Protein AF-I6ND48-F1 (afdb_monomer)

Mean predicted aligned error: 18.95 Å

Organism: Eremothecium cymbalariae (strain CBS 270.75 / DBVPG 7215 / KCTC 17166 / NRRL Y-17582) (NCBI:txid931890)

Secondary structure (DSSP, 8-state):
-------------PPPHHHHHTT-HHHHHHTT-HHHHHHHHHHHHHSHHHHHHHHHHHHHHHHHIIIIIS-TTS-HHHHHHHHHHHHHHHHHHHHHIIIIIIIIIHHHHHHHHHTTT---HHHHHHHHHHHHHHHHHHIIIIIITTTT-S-TTSHHHHHHHHHGGGTT----------------------------------TTSTT-HHHHHHHHHHHHHHHHHIIIIIHHHHHHHHHHHHHHHHHHIIIIIHHHHHHHHHHHHHHHHHIIIIIHHHHHHHHHHHHHHHHHHHHHSS-HHHHHHHHHHHHHHHHHHHHHHHHHHHTS---HHHHHHHHHHHHHHHHHHHHHHHT-

Foldseek 3Di:
DDDDDDDDDPPPPDPDVVVVLVLFLQSVLVVVCPVVVVVVVVVCVVVVVVVVVVVVVVVVVVVCCVVAQVDPPHDPVVVVVVVVVVVVVNVVRVVCSCLPVVVNVVVVVVVCVVVVNDDDPVVVVSVVVSVVVVVVVCCCVPPCVVVVVDDPPPVPPVVVVSCVVPPPDDDDDDDDDDDDDDDPDDPPPPPPPPPPPPVPPDPPPPPDVVVVVVVVVVVVVVVCCCVVPVVVVVVVVCVVVVVVVVCCCVVPVVVVVVVVVVVVVVVVVCCVVPVVVVVVVVVVVLVVQLVVLCVVDPDNVVSVVVSVVVVVVVVVVVVVVVVVVPVPDDDPVVVVVVVVVVVVVVVVVVVVVVVD

pLDDT: mean 75.85, std 18.98, range [30.47, 97.0]

Structure (mmCIF, N/CA/C/O backbone):
data_AF-I6ND48-F1
#
_entry.id   AF-I6ND48-F1
#
loop_
_atom_site.group_PDB
_atom_site.id
_atom_site.type_symbol
_atom_site.label_atom_id
_atom_site.label_alt_id
_atom_site.label_comp_id
_atom_site.label_asym_id
_atom_site.label_entity_id
_atom_site.label_seq_id
_atom_site.pdbx_PDB_ins_code
_atom_site.Cartn_x
_atom_site.Cartn_y
_atom_site.Cartn_z
_atom_site.occupancy
_atom_site.B_iso_or_equiv
_atom_site.auth_seq_id
_atom_site.auth_comp_id
_atom_site.auth_asym_id
_atom_site.auth_atom_id
_atom_site.pdbx_PDB_model_num
ATOM 1 N N . MET A 1 1 ? -75.261 6.174 11.931 1.00 40.22 1 MET A N 1
ATOM 2 C CA . MET A 1 1 ? -74.096 5.278 11.746 1.00 40.22 1 MET A CA 1
ATOM 3 C C . MET A 1 1 ? -72.930 6.147 11.311 1.00 40.22 1 MET A C 1
ATOM 5 O O . MET A 1 1 ? -73.045 6.811 10.294 1.00 40.22 1 MET A O 1
ATOM 9 N N . ASN A 1 2 ? -71.898 6.266 12.148 1.00 41.91 2 ASN A N 1
ATOM 10 C CA . ASN A 1 2 ? -70.856 7.291 12.040 1.00 41.91 2 ASN A CA 1
ATOM 11 C C . ASN A 1 2 ? -69.502 6.589 11.842 1.00 41.91 2 ASN A C 1
ATOM 13 O O . ASN A 1 2 ? -68.939 6.062 12.800 1.00 41.91 2 ASN A O 1
ATOM 17 N N . HIS A 1 3 ? -69.005 6.527 10.604 1.00 49.91 3 HIS A N 1
ATOM 18 C CA . HIS A 1 3 ? -67.681 5.979 10.305 1.00 49.91 3 HIS A CA 1
ATOM 19 C C . HIS A 1 3 ? -66.634 7.090 10.423 1.00 49.91 3 HIS A C 1
ATOM 21 O O . HIS A 1 3 ? -66.508 7.946 9.550 1.00 49.91 3 HIS A O 1
ATOM 27 N N . LYS A 1 4 ? -65.872 7.077 11.523 1.00 55.78 4 LYS A N 1
ATOM 28 C CA . LYS A 1 4 ? -64.643 7.867 11.656 1.00 55.78 4 LYS A CA 1
ATOM 29 C C . LYS A 1 4 ? -63.575 7.259 10.745 1.00 55.78 4 LYS A C 1
ATOM 31 O O . LYS A 1 4 ? -63.077 6.172 11.025 1.00 55.78 4 LYS A O 1
ATOM 36 N N . GLY A 1 5 ? -63.237 7.956 9.664 1.00 55.50 5 GLY A N 1
ATOM 37 C CA . GLY A 1 5 ? -62.108 7.611 8.803 1.00 55.50 5 GLY A CA 1
ATOM 38 C C . GLY A 1 5 ? -60.783 7.857 9.523 1.00 55.50 5 GLY A C 1
ATOM 39 O O . GLY A 1 5 ? -60.475 8.990 9.886 1.00 55.50 5 GLY A O 1
ATOM 40 N N . GLN A 1 6 ? -60.005 6.797 9.741 1.00 53.66 6 GLN A N 1
ATOM 41 C CA . GLN A 1 6 ? -58.607 6.903 10.150 1.00 53.66 6 GLN A CA 1
ATOM 42 C C . GLN A 1 6 ? -57.755 7.243 8.926 1.00 53.66 6 GLN A C 1
ATOM 44 O O . GLN A 1 6 ? -57.623 6.448 7.999 1.00 53.66 6 GLN A O 1
ATOM 49 N N . THR A 1 7 ? -57.158 8.429 8.928 1.00 57.84 7 THR A N 1
ATOM 50 C CA . THR A 1 7 ? -56.112 8.814 7.982 1.00 57.84 7 THR A CA 1
ATOM 51 C C . THR A 1 7 ? -54.776 8.251 8.463 1.00 57.84 7 THR A C 1
ATOM 53 O O . THR A 1 7 ? -54.144 8.777 9.377 1.00 57.84 7 THR A O 1
ATOM 56 N N . VAL A 1 8 ? -54.341 7.148 7.855 1.00 58.31 8 VAL A N 1
ATOM 57 C CA . VAL A 1 8 ? -53.016 6.565 8.096 1.00 58.31 8 VAL A CA 1
ATOM 58 C C . VAL A 1 8 ? -51.967 7.463 7.436 1.00 58.31 8 VAL A C 1
ATOM 60 O O . VAL A 1 8 ? -51.821 7.481 6.215 1.00 58.31 8 VAL A O 1
ATOM 63 N N . LYS A 1 9 ? -51.236 8.236 8.245 1.00 60.31 9 LYS A N 1
ATOM 64 C CA . LYS A 1 9 ? -50.021 8.936 7.807 1.00 60.31 9 LYS A CA 1
ATOM 65 C C . LYS A 1 9 ? -48.914 7.897 7.629 1.00 60.31 9 LYS A C 1
ATOM 67 O O . LYS A 1 9 ? -48.309 7.465 8.605 1.00 60.31 9 LYS A O 1
ATOM 72 N N . VAL A 1 10 ? -48.655 7.495 6.388 1.00 62.28 10 VAL A N 1
ATOM 73 C CA . VAL A 1 10 ? -47.482 6.683 6.048 1.00 62.28 10 VAL A CA 1
ATOM 74 C C . VAL A 1 10 ? -46.250 7.579 6.171 1.00 62.28 10 VAL A C 1
ATOM 76 O O . VAL A 1 10 ? -46.005 8.445 5.331 1.00 62.28 10 VAL A O 1
ATOM 79 N N . LEU A 1 11 ? -45.508 7.417 7.266 1.00 53.03 11 LEU A N 1
ATOM 80 C CA . LEU A 1 11 ? -44.217 8.063 7.464 1.00 53.03 11 LEU A CA 1
ATOM 81 C C . LEU A 1 11 ? -43.198 7.339 6.573 1.00 53.03 11 LEU A C 1
ATOM 83 O O . LEU A 1 11 ? -42.706 6.271 6.922 1.00 53.03 11 LEU A O 1
ATOM 87 N N . VAL A 1 12 ? -42.923 7.888 5.390 1.00 56.94 12 VAL A N 1
ATOM 88 C CA . VAL A 1 12 ? -41.833 7.400 4.535 1.00 56.94 12 VAL A CA 1
ATOM 89 C C . VAL A 1 12 ? -40.522 7.862 5.167 1.00 56.94 12 VAL A C 1
ATOM 91 O O . VAL A 1 12 ? -40.108 9.010 4.986 1.00 56.94 12 VAL A O 1
ATOM 94 N N . GLU A 1 13 ? -39.889 6.993 5.956 1.00 58.59 13 GLU A N 1
ATOM 95 C CA . GLU A 1 13 ? -38.528 7.221 6.438 1.00 58.59 13 GLU A CA 1
ATOM 96 C C . GLU A 1 13 ? -37.593 7.329 5.231 1.00 58.59 13 GLU A C 1
ATOM 98 O O . GLU A 1 13 ? -37.395 6.380 4.471 1.00 58.59 13 GLU A O 1
ATOM 103 N N . LYS A 1 14 ? -37.035 8.523 5.017 1.00 59.53 14 LYS A N 1
ATOM 104 C CA . LYS A 1 14 ? -35.987 8.710 4.016 1.00 59.53 14 LYS A CA 1
ATOM 105 C C . LYS A 1 14 ? -34.761 7.923 4.487 1.00 59.53 14 LYS A C 1
ATOM 107 O O . LYS A 1 14 ? -34.320 8.168 5.611 1.00 59.53 14 LYS A O 1
ATOM 112 N N . PRO A 1 15 ? -34.188 7.029 3.663 1.00 61.06 15 PRO A N 1
ATOM 113 C CA . PRO A 1 15 ? -32.971 6.325 4.036 1.00 61.06 15 PRO A CA 1
ATOM 114 C C . PRO A 1 15 ? -31.893 7.360 4.359 1.00 61.06 15 PRO A C 1
ATOM 116 O O . PRO A 1 15 ? -31.546 8.206 3.531 1.00 61.06 15 PRO A O 1
ATOM 119 N N . SER A 1 16 ? -31.403 7.334 5.596 1.00 63.28 16 SER A N 1
ATOM 120 C CA . SER A 1 16 ? -30.332 8.220 6.030 1.00 63.28 16 SER A CA 1
ATOM 121 C C . SER A 1 16 ? -29.075 7.908 5.215 1.00 63.28 16 SER A C 1
ATOM 123 O O . SER A 1 16 ? -28.764 6.742 4.951 1.00 63.28 16 SER A O 1
ATOM 125 N N . MET A 1 17 ? -28.327 8.943 4.813 1.00 55.31 17 MET A N 1
ATOM 126 C CA . MET A 1 17 ? -27.076 8.776 4.056 1.00 55.31 17 MET A CA 1
ATOM 127 C C . MET A 1 17 ? -26.069 7.849 4.758 1.00 55.31 17 MET A C 1
ATOM 129 O O . MET A 1 17 ? -25.202 7.278 4.101 1.00 55.31 17 MET A O 1
ATOM 133 N N . SER A 1 18 ? -26.175 7.669 6.078 1.00 61.97 18 SER A N 1
ATOM 134 C CA . SER A 1 18 ? -25.355 6.719 6.831 1.00 61.97 18 SER A CA 1
ATOM 135 C C . SER A 1 18 ? -25.612 5.263 6.435 1.00 61.97 18 SER A C 1
ATOM 137 O O . SER A 1 18 ? -24.647 4.512 6.339 1.00 61.97 18 SER A O 1
ATOM 139 N N . SER A 1 19 ? -26.857 4.878 6.129 1.00 70.81 19 SER A N 1
ATOM 140 C CA . SER A 1 19 ? -27.183 3.518 5.667 1.00 70.81 19 SER A CA 1
ATOM 141 C C . SER A 1 19 ? -26.641 3.232 4.262 1.00 70.81 19 SER A C 1
ATOM 143 O O . SER A 1 19 ? -26.124 2.152 4.001 1.00 70.81 19 SER A O 1
ATOM 145 N N . ILE A 1 20 ? -26.677 4.227 3.371 1.00 64.56 20 ILE A N 1
ATOM 146 C CA . ILE A 1 20 ? -26.147 4.109 2.005 1.00 64.56 20 ILE A CA 1
ATOM 147 C C . ILE A 1 20 ? -24.613 4.058 2.036 1.00 64.56 20 ILE A C 1
ATOM 149 O O . ILE A 1 20 ? -24.003 3.235 1.357 1.00 64.56 20 ILE A O 1
ATOM 153 N N . ALA A 1 21 ? -23.983 4.884 2.877 1.00 65.12 21 ALA A N 1
ATOM 154 C CA . ALA A 1 21 ? -22.532 4.895 3.042 1.00 65.12 21 ALA A CA 1
ATOM 155 C C . ALA A 1 21 ? -21.984 3.616 3.695 1.00 65.12 21 ALA A C 1
ATOM 157 O O . ALA A 1 21 ? -20.840 3.261 3.438 1.00 65.12 21 ALA A O 1
ATOM 158 N N . ALA A 1 22 ? -22.780 2.910 4.504 1.00 74.81 22 ALA A N 1
ATOM 159 C CA . ALA A 1 22 ? -22.373 1.640 5.108 1.00 74.81 22 ALA A CA 1
ATOM 160 C C . ALA A 1 22 ? -22.203 0.505 4.080 1.00 74.81 22 ALA A C 1
ATOM 162 O O . ALA A 1 22 ? -21.579 -0.508 4.384 1.00 74.81 22 ALA A O 1
ATOM 163 N N . HIS A 1 23 ? -22.746 0.662 2.869 1.00 76.88 23 HIS A N 1
ATOM 164 C CA . HIS A 1 23 ? -22.739 -0.380 1.843 1.00 76.88 23 HIS A CA 1
ATOM 165 C C . HIS A 1 23 ? -21.787 -0.119 0.668 1.00 76.88 23 HIS A C 1
ATOM 167 O O . HIS A 1 23 ? -21.653 -1.001 -0.179 1.00 76.88 23 HIS A O 1
ATOM 173 N N . SER A 1 24 ? -21.125 1.041 0.605 1.00 79.88 24 SER A N 1
ATOM 174 C CA . SER A 1 24 ? -20.123 1.341 -0.428 1.00 79.88 24 SER A CA 1
ATOM 175 C C . SER A 1 24 ? -18.724 1.354 0.177 1.00 79.88 24 SER A C 1
ATOM 177 O O . SER A 1 24 ? -18.439 2.124 1.099 1.00 79.88 24 SER A O 1
ATOM 179 N N . ALA A 1 25 ? -17.843 0.518 -0.375 1.00 79.56 25 ALA A N 1
ATOM 180 C CA . ALA A 1 25 ? -16.438 0.479 0.016 1.00 79.56 25 ALA A CA 1
ATOM 181 C C . ALA A 1 25 ? -15.779 1.839 -0.260 1.00 79.56 25 ALA A C 1
ATOM 183 O O . ALA A 1 25 ? -15.135 2.404 0.625 1.00 79.56 25 ALA A O 1
ATOM 184 N N . THR A 1 26 ? -16.067 2.418 -1.427 1.00 80.44 26 THR A N 1
ATOM 185 C CA . THR A 1 26 ? -15.546 3.711 -1.883 1.00 80.44 26 THR A CA 1
ATOM 186 C C . THR A 1 26 ? -15.897 4.836 -0.921 1.00 80.44 26 THR A C 1
ATOM 188 O O . THR A 1 26 ? -15.019 5.580 -0.497 1.00 80.44 26 THR A O 1
ATOM 191 N N . LEU A 1 27 ? -17.165 4.944 -0.503 1.00 78.94 27 LEU A N 1
ATOM 192 C CA . 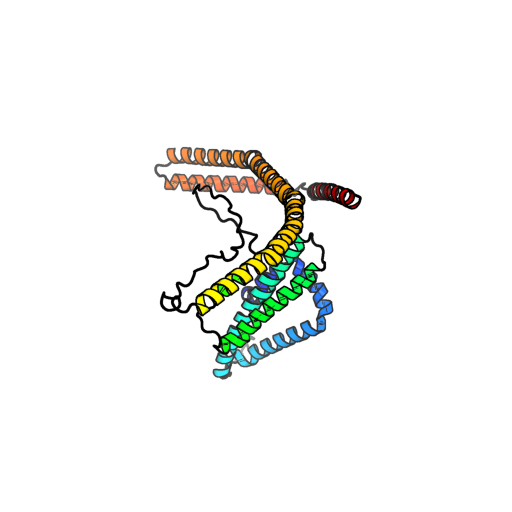LEU A 1 27 ? -17.592 5.989 0.435 1.00 78.94 27 LEU A CA 1
ATOM 193 C C . LEU A 1 27 ? -16.980 5.816 1.827 1.00 78.94 27 LEU A C 1
ATOM 195 O O . LEU A 1 27 ? -16.685 6.812 2.493 1.00 78.94 27 LEU A O 1
ATOM 199 N N . SER A 1 28 ? -16.801 4.570 2.272 1.00 80.69 28 SER A N 1
ATOM 200 C CA . SER A 1 28 ? -16.156 4.288 3.554 1.00 80.69 28 SER A CA 1
ATOM 201 C C . SER A 1 28 ? -14.685 4.714 3.546 1.00 80.69 28 SER A C 1
ATOM 203 O O . SER A 1 28 ? -14.237 5.353 4.496 1.00 80.69 28 SER A O 1
ATOM 205 N N . HIS A 1 29 ? -13.977 4.461 2.441 1.00 79.56 29 HIS A N 1
ATOM 206 C CA . HIS A 1 29 ? -12.575 4.821 2.283 1.00 79.56 29 HIS A CA 1
ATOM 207 C C . HIS A 1 29 ? -12.407 6.332 2.079 1.00 79.56 29 HIS A C 1
ATOM 209 O O . HIS A 1 29 ? -11.583 6.951 2.742 1.00 79.56 29 HIS A O 1
ATOM 215 N N . LEU A 1 30 ? -13.277 6.975 1.288 1.00 80.06 30 LEU A N 1
ATOM 216 C CA . LEU A 1 30 ? -13.247 8.426 1.057 1.00 80.06 30 LEU A CA 1
ATOM 217 C C . LEU A 1 30 ? -13.363 9.246 2.355 1.00 80.06 30 LEU A C 1
ATOM 219 O O . LEU A 1 30 ? -12.799 10.333 2.454 1.00 80.06 30 LEU A O 1
ATOM 223 N N . ARG A 1 31 ? -14.083 8.734 3.364 1.00 82.44 31 ARG A N 1
ATOM 224 C CA . ARG A 1 31 ? -14.200 9.385 4.680 1.00 82.44 31 ARG A CA 1
ATOM 225 C C . ARG A 1 31 ? -12.881 9.452 5.446 1.00 82.44 31 ARG A C 1
ATOM 227 O O . ARG A 1 31 ? -12.742 10.349 6.273 1.00 82.44 31 ARG A O 1
ATOM 234 N N . ALA A 1 32 ? -11.936 8.551 5.178 1.00 84.62 32 ALA A N 1
ATOM 235 C CA . ALA A 1 32 ? -10.607 8.600 5.782 1.00 84.62 32 ALA A CA 1
ATOM 236 C C . ALA A 1 32 ? -9.790 9.807 5.280 1.00 84.62 32 ALA A C 1
ATOM 238 O O . ALA A 1 32 ? -8.910 10.289 5.988 1.00 84.62 32 ALA A O 1
ATOM 239 N N . TYR A 1 33 ? -10.128 10.359 4.109 1.00 83.62 33 TYR A N 1
ATOM 240 C CA . TYR A 1 33 ? -9.413 11.472 3.483 1.00 83.62 33 TYR A CA 1
ATOM 241 C C . TYR A 1 33 ? -10.166 12.798 3.640 1.00 83.62 33 TYR A C 1
ATOM 243 O O . TYR A 1 33 ? -10.666 13.386 2.676 1.00 83.62 33 TYR A O 1
ATOM 251 N N . SER A 1 34 ? -10.224 13.317 4.867 1.00 82.69 34 SER A N 1
ATOM 252 C CA . SER A 1 34 ? -10.839 14.624 5.162 1.00 82.69 34 SER A CA 1
ATOM 253 C C . SER A 1 34 ? -10.253 15.768 4.314 1.00 82.69 34 SER A C 1
ATOM 255 O O . SER A 1 34 ? -10.990 16.649 3.863 1.00 82.69 34 SER A O 1
ATOM 257 N N . HIS A 1 35 ? -8.950 15.723 4.026 1.00 78.62 35 HIS A N 1
ATOM 258 C CA . HIS A 1 35 ? -8.250 16.708 3.197 1.00 78.62 35 HIS A CA 1
ATOM 259 C C . HIS A 1 35 ? -8.608 16.604 1.708 1.00 78.62 35 HIS A C 1
ATOM 261 O O . HIS A 1 35 ? -8.819 17.623 1.048 1.00 78.62 35 HIS A O 1
ATOM 267 N N . VAL A 1 36 ? -8.776 15.385 1.187 1.00 77.44 36 VAL A N 1
ATOM 268 C CA . VAL A 1 36 ? -9.229 15.167 -0.197 1.00 77.44 36 VAL A CA 1
ATOM 269 C C . VAL A 1 36 ? -10.665 15.655 -0.361 1.00 77.44 36 VAL A C 1
ATOM 271 O O . VAL A 1 36 ? -10.993 16.255 -1.378 1.00 77.44 36 VAL A O 1
ATOM 274 N N . LEU A 1 37 ? -11.516 15.499 0.658 1.00 78.50 37 LEU A N 1
ATOM 275 C CA . LEU A 1 37 ? -12.873 16.047 0.635 1.00 78.50 37 LEU A CA 1
ATOM 276 C C . LEU A 1 37 ? -12.881 17.581 0.535 1.00 78.50 37 LEU A C 1
ATOM 278 O O . LEU A 1 37 ? -13.696 18.131 -0.208 1.00 78.50 37 LEU A O 1
ATOM 282 N N . GLN A 1 38 ? -11.966 18.281 1.212 1.00 81.62 38 GLN A N 1
ATOM 283 C CA . GLN A 1 38 ? -11.835 19.737 1.074 1.00 81.62 38 GLN A CA 1
ATOM 284 C C . GLN A 1 38 ? -11.347 20.139 -0.325 1.00 81.62 38 GLN A C 1
ATOM 286 O O . GLN A 1 38 ? -11.966 20.998 -0.955 1.00 81.62 38 GLN A O 1
ATOM 291 N N . ALA A 1 39 ? -10.321 19.465 -0.853 1.00 76.50 39 ALA A N 1
ATOM 292 C CA . ALA A 1 39 ? -9.829 19.699 -2.213 1.00 76.50 39 ALA A CA 1
ATOM 293 C C . ALA A 1 39 ? -10.894 19.381 -3.279 1.00 76.50 39 ALA A C 1
ATOM 295 O O . ALA A 1 39 ? -11.063 20.124 -4.245 1.00 76.50 39 ALA A O 1
ATOM 296 N N . SER A 1 40 ? -11.687 18.327 -3.068 1.00 73.56 40 SER A N 1
ATOM 297 C CA . SER A 1 40 ? -12.765 17.927 -3.973 1.00 73.56 40 SER A CA 1
ATOM 298 C C . SER A 1 40 ? -13.874 18.968 -4.061 1.00 73.56 40 SER A C 1
ATOM 300 O O . SER A 1 40 ? -14.478 19.095 -5.117 1.00 73.56 40 SER A O 1
ATOM 302 N N . ARG A 1 41 ? -14.128 19.766 -3.011 1.00 76.12 41 ARG A N 1
ATOM 303 C CA . ARG A 1 41 ? -15.091 20.876 -3.102 1.00 76.12 41 ARG A CA 1
ATOM 304 C C . ARG A 1 41 ? -14.612 21.930 -4.091 1.00 76.12 41 ARG A C 1
ATOM 306 O O . ARG A 1 41 ? -15.404 22.363 -4.922 1.00 76.12 41 ARG A O 1
ATOM 313 N N . VAL A 1 42 ? -13.325 22.270 -4.056 1.00 72.19 42 VAL A N 1
ATOM 314 C CA . VAL A 1 42 ? -12.708 23.213 -5.000 1.00 72.19 42 VAL A CA 1
ATOM 315 C C . VAL A 1 42 ? -12.710 22.632 -6.419 1.00 72.19 42 VAL A C 1
ATOM 317 O O . VAL A 1 42 ? -13.120 23.306 -7.359 1.00 72.19 42 VAL A O 1
ATOM 320 N N . LEU A 1 43 ? -12.365 21.348 -6.573 1.00 64.62 43 LEU A N 1
ATOM 321 C CA . LEU A 1 43 ? -12.393 20.660 -7.870 1.00 64.62 43 LEU A CA 1
ATOM 322 C C . LEU A 1 43 ? -13.819 20.452 -8.418 1.00 64.62 43 LEU A C 1
ATOM 324 O O . LEU A 1 43 ? -14.044 20.452 -9.623 1.00 64.62 43 LEU A O 1
ATOM 328 N N . SER A 1 44 ? -14.813 20.272 -7.549 1.00 63.81 44 SER A N 1
ATOM 329 C CA . SER A 1 44 ? -16.211 20.070 -7.952 1.00 63.81 44 SER A CA 1
ATOM 330 C C . SER A 1 44 ? -16.840 21.340 -8.519 1.00 63.81 44 SER A C 1
ATOM 332 O O . SER A 1 44 ? -17.739 21.257 -9.354 1.00 63.81 44 SER A O 1
ATOM 334 N N . GLN A 1 45 ? -16.336 22.512 -8.118 1.00 71.56 45 GLN A N 1
ATOM 335 C CA . GLN A 1 45 ? -16.749 23.787 -8.697 1.00 71.56 45 GLN A CA 1
ATOM 336 C C . GLN A 1 45 ? -16.252 23.933 -10.141 1.00 71.56 45 GLN A C 1
ATOM 338 O O . GLN A 1 45 ? -16.962 24.500 -10.969 1.00 71.56 45 GLN A O 1
ATOM 343 N N . THR A 1 46 ? -15.089 23.363 -10.475 1.00 62.25 46 THR A N 1
ATOM 344 C CA . THR A 1 46 ? -14.553 23.357 -11.845 1.00 62.25 46 THR A CA 1
ATOM 345 C C . THR A 1 46 ? -15.080 22.193 -12.693 1.00 62.25 46 THR A C 1
ATOM 347 O O . THR A 1 46 ? -15.247 22.348 -13.900 1.00 62.25 46 THR A O 1
ATOM 350 N N . ALA A 1 47 ? -15.442 21.058 -12.086 1.00 63.78 47 ALA A N 1
ATOM 351 C CA . ALA A 1 47 ? -15.979 19.872 -12.768 1.00 63.78 47 ALA A CA 1
ATOM 352 C C . ALA A 1 47 ? -17.524 19.830 -12.872 1.00 63.78 47 ALA A C 1
ATOM 354 O O . ALA A 1 47 ? -18.119 18.754 -13.003 1.00 63.78 47 ALA A O 1
ATOM 355 N N . SER A 1 48 ? -18.191 20.987 -12.817 1.00 66.94 48 SER A N 1
ATOM 356 C CA . SER A 1 48 ? -19.654 21.111 -12.688 1.00 66.94 48 SER A CA 1
ATOM 357 C C . SER A 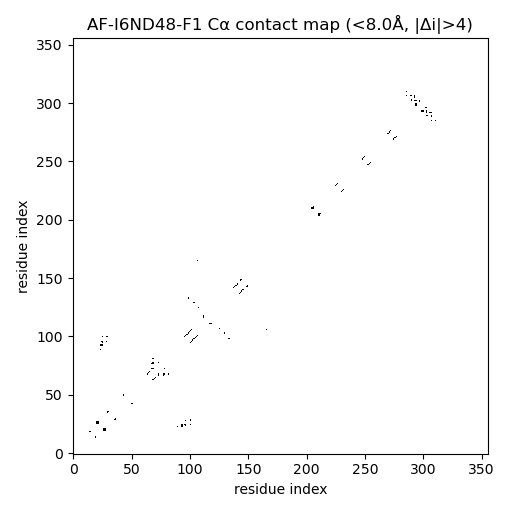1 48 ? -20.460 20.401 -13.790 1.00 66.94 48 SER A C 1
ATOM 359 O O . SER A 1 48 ? -21.539 19.871 -13.517 1.00 66.94 48 SER A O 1
ATOM 361 N N . LEU A 1 49 ? -19.924 20.303 -15.011 1.00 70.44 49 LEU A N 1
ATOM 362 C CA . LEU A 1 49 ? -20.590 19.626 -16.131 1.00 70.44 49 LEU A CA 1
ATOM 363 C C . LEU A 1 49 ? -20.617 18.097 -15.982 1.00 70.44 49 LEU A C 1
ATOM 365 O O . LEU A 1 49 ? -21.660 17.470 -16.169 1.00 70.44 49 LEU A O 1
ATOM 369 N N . LEU A 1 50 ? -19.491 17.485 -15.609 1.00 62.41 50 LEU A N 1
ATOM 370 C CA . LEU A 1 50 ? -19.404 16.032 -15.424 1.00 62.41 50 LEU A CA 1
ATOM 371 C C . LEU A 1 50 ? -20.149 15.593 -14.161 1.00 62.41 50 LEU A C 1
ATOM 373 O O . LEU A 1 50 ? -20.908 14.625 -14.203 1.00 62.41 50 LEU A O 1
ATOM 377 N N . GLY A 1 51 ? -20.007 16.344 -13.064 1.00 72.56 51 GLY A N 1
ATOM 378 C CA . GLY A 1 51 ? -20.731 16.072 -11.822 1.00 72.56 51 GLY A CA 1
ATOM 379 C C . GLY A 1 51 ? -22.251 16.088 -12.012 1.00 72.56 51 GLY A C 1
ATOM 380 O O . GLY A 1 51 ? -22.940 15.183 -11.539 1.00 72.56 51 GLY A O 1
ATOM 381 N N . GLY A 1 52 ? -22.775 17.057 -12.773 1.00 75.62 52 GLY A N 1
ATOM 382 C CA . GLY A 1 52 ? -24.201 17.135 -13.102 1.00 75.62 52 GLY A CA 1
ATOM 383 C C . GLY A 1 52 ? -24.709 15.919 -13.885 1.00 75.62 52 GLY A C 1
ATOM 384 O O . GLY A 1 52 ? -25.770 15.380 -13.561 1.00 75.62 52 GLY A O 1
ATOM 385 N N . MET A 1 53 ? -23.939 15.430 -14.864 1.00 73.06 53 MET A N 1
ATOM 386 C CA . MET A 1 53 ? -24.295 14.219 -15.619 1.00 73.06 53 MET A CA 1
ATOM 387 C C . MET A 1 53 ? -24.333 12.972 -14.730 1.00 73.06 53 MET A C 1
ATOM 389 O O . MET A 1 53 ? -25.279 12.193 -14.813 1.00 73.06 53 MET A O 1
ATOM 393 N N . PHE A 1 54 ? -23.367 12.801 -13.824 1.00 72.38 54 PHE A N 1
ATOM 394 C CA . PHE A 1 54 ? -23.383 11.670 -12.894 1.00 72.38 54 PHE A CA 1
ATOM 395 C C . PHE A 1 54 ? -24.563 11.736 -11.922 1.00 72.38 54 PHE A C 1
ATOM 397 O O . PHE A 1 54 ? -25.272 10.747 -11.747 1.00 72.38 54 PHE A O 1
ATOM 404 N N . VAL A 1 55 ? -24.821 12.896 -11.312 1.00 75.12 55 VAL A N 1
ATOM 405 C CA . VAL A 1 55 ? -25.930 13.050 -10.355 1.00 75.12 55 VAL A CA 1
ATOM 406 C C . VAL A 1 55 ? -27.280 12.817 -11.030 1.00 75.12 55 VAL A C 1
ATOM 408 O O . VAL A 1 55 ? -28.129 12.120 -10.472 1.00 75.12 55 VAL A O 1
ATOM 411 N N . THR A 1 56 ? -27.485 13.350 -12.235 1.00 75.75 56 THR A N 1
ATOM 412 C CA . THR A 1 56 ? -28.723 13.126 -12.999 1.00 75.75 56 THR A CA 1
ATOM 413 C C . THR A 1 56 ? -28.872 11.667 -13.418 1.00 75.75 56 THR A C 1
ATOM 415 O O . THR A 1 56 ? -29.957 11.110 -13.263 1.00 75.75 56 THR A O 1
ATOM 418 N N . PHE A 1 57 ? -27.790 11.012 -13.844 1.00 78.12 57 PHE A N 1
ATOM 419 C CA . PHE A 1 57 ? -27.782 9.587 -14.172 1.00 78.12 57 PHE A CA 1
ATOM 420 C C . PHE A 1 57 ? -28.143 8.705 -12.967 1.00 78.12 57 PHE A C 1
ATOM 422 O O . PHE A 1 57 ? -29.029 7.856 -13.065 1.00 78.12 57 PHE A O 1
ATOM 429 N N . PHE A 1 58 ? -27.529 8.936 -11.802 1.00 76.38 58 PHE A N 1
ATOM 430 C CA . PHE A 1 58 ? -27.856 8.191 -10.581 1.00 76.38 58 PHE A CA 1
ATOM 431 C C . PHE A 1 58 ? -29.270 8.487 -10.075 1.00 76.38 58 PHE A C 1
ATOM 433 O O . PHE A 1 58 ? -29.970 7.576 -9.629 1.00 76.38 58 PHE A O 1
ATOM 440 N N . SER A 1 59 ? -29.723 9.737 -10.190 1.00 77.62 59 SER A N 1
ATOM 441 C CA . SER A 1 59 ? -31.103 10.114 -9.868 1.00 77.62 59 SER A CA 1
ATOM 442 C C . SER A 1 59 ? -32.092 9.373 -10.767 1.00 77.62 59 SER A C 1
ATOM 444 O O . SER A 1 59 ? -33.048 8.784 -10.265 1.00 77.62 59 SER A O 1
ATOM 446 N N . LEU A 1 60 ? -31.820 9.304 -12.073 1.00 81.62 60 LEU A N 1
ATOM 447 C CA . LEU A 1 60 ? -32.625 8.545 -13.025 1.00 81.62 60 LEU A CA 1
ATOM 448 C C . LEU A 1 60 ? -32.645 7.050 -12.677 1.00 81.62 60 LEU A C 1
ATOM 450 O O . LEU A 1 60 ? -33.717 6.459 -12.615 1.00 81.62 60 LEU A O 1
ATOM 454 N N . LEU A 1 61 ? -31.492 6.452 -12.369 1.00 79.25 61 LEU A N 1
ATOM 455 C CA . LEU A 1 61 ? -31.388 5.054 -11.931 1.00 79.25 61 LEU A CA 1
ATOM 456 C C . LEU A 1 61 ? -32.208 4.772 -10.669 1.00 79.25 61 LEU A C 1
ATOM 458 O O . LEU A 1 61 ? -32.919 3.769 -10.605 1.00 79.25 61 LEU A O 1
ATOM 462 N N . SER A 1 62 ? -32.139 5.655 -9.669 1.00 81.62 62 SER A N 1
ATOM 463 C CA . SER A 1 62 ? -32.921 5.511 -8.436 1.00 81.62 62 SER A CA 1
ATOM 464 C C . SER A 1 62 ? -34.428 5.621 -8.678 1.00 81.62 62 SER A C 1
ATOM 466 O O . SER A 1 62 ? -35.201 4.866 -8.087 1.00 81.62 62 SER A O 1
ATOM 468 N N . LEU A 1 63 ? -34.843 6.494 -9.599 1.00 85.50 63 LEU A N 1
ATOM 469 C CA . LEU A 1 63 ? -36.240 6.645 -9.989 1.00 85.50 63 LEU A CA 1
ATOM 470 C C . LEU A 1 63 ? -36.727 5.404 -10.745 1.00 85.50 63 LEU A C 1
ATOM 472 O O . LEU A 1 63 ? -37.788 4.868 -10.429 1.00 85.50 63 LEU A O 1
ATOM 476 N N . VAL A 1 64 ? -35.918 4.893 -11.678 1.00 83.19 64 VAL A N 1
ATOM 477 C CA . VAL A 1 64 ? -36.189 3.640 -12.397 1.00 83.19 64 VAL A CA 1
ATOM 478 C C . VAL A 1 64 ? -36.305 2.472 -11.423 1.00 83.19 64 VAL A C 1
ATOM 480 O O . VAL A 1 64 ? -37.232 1.679 -11.547 1.00 83.19 64 VAL A O 1
ATOM 483 N N . LYS A 1 65 ? -35.435 2.378 -10.412 1.00 87.94 65 LYS A N 1
ATOM 484 C CA . LYS A 1 65 ? -35.543 1.350 -9.370 1.00 87.94 65 LYS A CA 1
ATOM 485 C C . LYS A 1 65 ? -36.886 1.436 -8.639 1.00 87.94 65 LYS A C 1
ATOM 487 O O . LYS A 1 65 ? -37.613 0.446 -8.596 1.00 87.94 65 LYS A O 1
ATOM 492 N N . GLY A 1 66 ? -37.233 2.613 -8.118 1.00 87.19 66 GLY A N 1
ATOM 493 C CA . GLY A 1 66 ? -38.471 2.791 -7.356 1.00 87.19 66 GLY A CA 1
ATOM 494 C C . GLY A 1 66 ? -39.728 2.515 -8.185 1.00 87.19 66 GLY A C 1
ATOM 495 O O . GLY A 1 66 ? -40.696 1.957 -7.676 1.00 87.19 66 GLY A O 1
ATOM 496 N N . TYR A 1 67 ? -39.710 2.861 -9.476 1.00 87.75 67 TYR A N 1
ATOM 497 C CA . TYR A 1 67 ? -40.875 2.697 -10.344 1.00 87.75 67 TYR A CA 1
ATOM 498 C C . TYR A 1 67 ? -40.981 1.300 -10.968 1.00 87.75 67 TYR A C 1
ATOM 500 O O . TYR A 1 67 ? -42.071 0.742 -11.075 1.00 87.75 67 TYR A O 1
ATOM 508 N N . VAL A 1 68 ? -39.854 0.721 -11.386 1.00 86.44 68 VAL A N 1
ATOM 509 C CA . VAL A 1 68 ? -39.821 -0.528 -12.160 1.00 86.44 68 VAL A CA 1
ATOM 510 C C . VAL A 1 68 ? -39.501 -1.727 -11.283 1.00 86.44 68 VAL A C 1
ATOM 512 O O . VAL A 1 68 ? -40.086 -2.780 -11.477 1.00 86.44 68 VAL A O 1
ATOM 515 N N . VAL A 1 69 ? -38.591 -1.621 -10.319 1.00 88.50 69 VAL A N 1
ATOM 516 C CA . VAL A 1 69 ? -38.146 -2.790 -9.542 1.00 88.50 69 VAL A CA 1
ATOM 517 C C . VAL A 1 69 ? -39.060 -3.021 -8.348 1.00 88.50 69 VAL A C 1
ATOM 519 O O . VAL A 1 69 ? -39.525 -4.144 -8.141 1.00 88.50 69 VAL A O 1
ATOM 522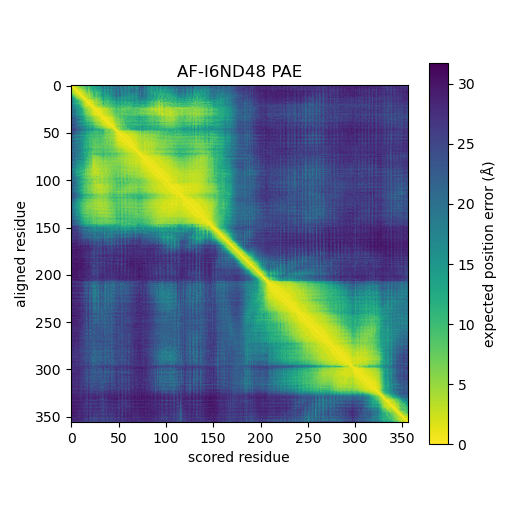 N N . ASP A 1 70 ? -39.367 -1.950 -7.619 1.00 89.62 70 ASP A N 1
ATOM 523 C CA . ASP A 1 70 ? -40.124 -2.025 -6.367 1.00 89.62 70 ASP A CA 1
ATOM 524 C C . ASP A 1 70 ? -41.646 -2.104 -6.596 1.00 89.62 70 ASP A C 1
ATOM 526 O O . ASP A 1 70 ? -42.402 -2.436 -5.682 1.00 89.62 70 ASP A O 1
ATOM 530 N N . SER A 1 71 ? -42.114 -1.873 -7.830 1.00 91.94 71 SER A N 1
ATOM 531 C CA . SER A 1 71 ? -43.528 -2.037 -8.174 1.00 91.94 71 SER A CA 1
ATOM 532 C C . SER A 1 71 ? -43.968 -3.506 -8.047 1.00 91.94 71 SER A C 1
ATOM 534 O O . SER A 1 71 ? -43.321 -4.403 -8.599 1.00 91.94 71 SER A O 1
ATOM 536 N N . PRO A 1 72 ? -45.102 -3.794 -7.379 1.00 92.00 72 PRO A N 1
ATOM 537 C CA . PRO A 1 72 ? -45.614 -5.157 -7.235 1.00 92.00 72 PRO A CA 1
ATOM 538 C C . PRO A 1 72 ? -46.026 -5.783 -8.574 1.00 92.00 72 PRO A C 1
ATOM 540 O O . PRO A 1 72 ? -46.076 -7.003 -8.682 1.00 92.00 72 PRO A O 1
ATOM 543 N N . SER A 1 73 ? -46.284 -4.962 -9.599 1.00 92.88 73 SER A N 1
ATOM 544 C CA . SER A 1 73 ? -46.683 -5.412 -10.941 1.00 92.88 73 SER A CA 1
ATOM 545 C C . SER A 1 73 ? -45.505 -5.622 -11.896 1.00 92.88 73 SER A C 1
ATOM 547 O O . SER A 1 73 ? -45.720 -5.891 -13.077 1.00 92.88 73 SER A O 1
ATOM 549 N N . SER A 1 74 ? -44.260 -5.463 -11.439 1.00 91.94 74 SER A N 1
ATOM 550 C CA . SER A 1 74 ? -43.121 -5.558 -12.345 1.00 91.94 74 SER A CA 1
ATOM 551 C C . SER A 1 74 ? -42.825 -7.002 -12.767 1.00 91.94 74 SER A C 1
ATOM 553 O O . SER A 1 74 ? -42.818 -7.907 -11.922 1.00 91.94 74 SER A O 1
ATOM 555 N N . PRO A 1 75 ? -42.567 -7.250 -14.067 1.00 93.44 75 PRO A N 1
ATOM 556 C CA . PRO A 1 75 ? -42.249 -8.589 -14.542 1.00 93.44 75 PRO A CA 1
ATOM 557 C C . PRO A 1 75 ? -41.004 -9.149 -13.845 1.00 93.44 75 PRO A C 1
ATOM 559 O O . PRO A 1 75 ? -40.001 -8.450 -13.690 1.00 93.44 75 PRO A O 1
ATOM 562 N N . ALA A 1 76 ? -41.041 -10.433 -13.474 1.00 92.00 76 ALA A N 1
ATOM 563 C CA . ALA A 1 76 ? -39.956 -11.097 -12.741 1.00 92.00 76 ALA A CA 1
ATOM 564 C C . ALA A 1 76 ? -38.585 -10.962 -13.433 1.00 92.00 76 ALA A C 1
ATOM 566 O O . ALA A 1 76 ? -37.564 -10.810 -12.763 1.00 92.00 76 ALA A O 1
ATOM 567 N N . LEU A 1 77 ? -38.571 -10.930 -14.770 1.00 91.25 77 LEU A N 1
ATOM 568 C CA . LEU A 1 77 ? -37.362 -10.757 -15.574 1.00 91.25 77 LEU A CA 1
ATOM 569 C C . LEU A 1 77 ? -36.632 -9.434 -15.278 1.00 91.25 77 LEU A C 1
ATOM 571 O O . LEU A 1 77 ? -35.407 -9.428 -15.203 1.00 91.25 77 LEU A O 1
ATOM 575 N N . PHE A 1 78 ? -37.354 -8.335 -15.023 1.00 89.25 78 PHE A N 1
ATOM 576 C CA . PHE A 1 78 ? -36.734 -7.052 -14.668 1.00 89.25 78 PHE A CA 1
ATOM 577 C C . PHE A 1 78 ? -36.082 -7.085 -13.288 1.00 89.25 78 PHE A C 1
ATOM 579 O O . PHE A 1 78 ? -35.010 -6.513 -13.111 1.00 89.25 78 PHE A O 1
ATOM 586 N N . LYS A 1 79 ? -36.686 -7.781 -12.318 1.00 89.69 79 LYS A N 1
ATOM 587 C CA . LYS A 1 79 ? -36.107 -7.930 -10.974 1.00 89.69 79 LYS A CA 1
ATOM 588 C C . LYS A 1 79 ? -34.804 -8.723 -11.021 1.00 89.69 79 LYS A C 1
ATOM 590 O O . LYS A 1 79 ? -33.824 -8.325 -10.397 1.00 89.69 79 LYS A O 1
ATOM 595 N N . VAL A 1 80 ? -34.781 -9.801 -11.806 1.00 91.25 80 VAL A N 1
ATOM 596 C CA . VAL A 1 80 ? -33.577 -10.615 -12.029 1.00 91.25 80 VAL A CA 1
ATOM 597 C C . VAL A 1 80 ? -32.495 -9.798 -12.739 1.00 91.25 80 VAL A C 1
ATOM 599 O O . VAL A 1 80 ? -31.367 -9.732 -12.255 1.00 91.25 80 VAL A O 1
ATOM 602 N N . ALA A 1 81 ? -32.839 -9.108 -13.832 1.00 89.12 81 ALA A N 1
ATOM 603 C CA . ALA A 1 81 ? -31.903 -8.252 -14.562 1.00 89.12 81 ALA A CA 1
ATOM 604 C C . ALA A 1 81 ? -31.330 -7.130 -13.679 1.00 89.12 81 ALA A C 1
ATOM 606 O O . ALA A 1 81 ? -30.125 -6.883 -13.687 1.00 89.12 81 ALA A O 1
ATOM 607 N N . TYR A 1 82 ? -32.173 -6.492 -12.863 1.00 88.69 82 TYR A N 1
ATOM 608 C CA . TYR A 1 82 ? -31.734 -5.490 -11.897 1.00 88.69 82 TYR A CA 1
ATOM 609 C C . TYR A 1 82 ? -30.811 -6.086 -10.828 1.00 88.69 82 TYR A C 1
ATOM 611 O O . TYR A 1 82 ? -29.833 -5.446 -10.455 1.00 88.69 82 TYR A O 1
ATOM 619 N N . GLY A 1 83 ? -31.075 -7.310 -10.361 1.00 89.25 83 GLY A N 1
ATOM 620 C CA . GLY A 1 83 ? -30.194 -8.028 -9.438 1.00 89.25 83 GLY A CA 1
ATOM 621 C C . GLY A 1 83 ? -28.778 -8.187 -9.997 1.00 89.25 83 GLY A C 1
ATOM 622 O O . GLY A 1 83 ? -27.815 -7.804 -9.332 1.00 89.25 83 GLY A O 1
ATOM 623 N N . TYR A 1 84 ? -28.658 -8.645 -11.247 1.00 89.25 84 TYR A N 1
ATOM 624 C CA . TYR A 1 84 ? -27.366 -8.755 -11.932 1.00 89.25 84 TYR A CA 1
ATOM 625 C C . TYR A 1 84 ? -26.680 -7.397 -12.122 1.00 89.25 84 TYR A C 1
ATOM 627 O O . TYR A 1 84 ? -25.480 -7.279 -11.877 1.00 89.25 84 TYR A O 1
ATOM 635 N N . LEU A 1 85 ? -27.428 -6.356 -12.502 1.00 86.00 85 LEU A N 1
ATOM 636 C CA . LEU A 1 85 ? -26.885 -4.999 -12.625 1.00 86.00 85 LEU A CA 1
ATOM 637 C C . LEU A 1 85 ? -26.407 -4.445 -11.280 1.00 86.00 85 LEU A C 1
ATOM 639 O O . LEU A 1 85 ? -25.341 -3.841 -11.215 1.00 86.00 85 LEU A O 1
ATOM 643 N N . ALA A 1 86 ? -27.161 -4.665 -10.203 1.00 84.44 86 ALA A N 1
ATOM 644 C CA . ALA A 1 86 ? -26.799 -4.215 -8.865 1.00 84.44 86 ALA A CA 1
ATOM 645 C C . ALA A 1 86 ? -25.551 -4.940 -8.342 1.00 84.44 86 ALA A C 1
ATOM 647 O O . ALA A 1 86 ? -24.689 -4.314 -7.727 1.00 84.44 86 ALA A O 1
ATOM 648 N N . GLU A 1 87 ? -25.420 -6.244 -8.598 1.00 87.12 87 GLU A N 1
ATOM 649 C CA . GLU A 1 87 ? -24.209 -6.995 -8.258 1.00 87.12 87 GLU A CA 1
ATOM 650 C C . GLU A 1 87 ? -23.005 -6.537 -9.096 1.00 87.12 87 GLU A C 1
ATOM 652 O O . GLU A 1 87 ? -21.917 -6.333 -8.556 1.00 87.12 87 GLU A O 1
ATOM 657 N N . GLY A 1 88 ? -23.207 -6.295 -10.394 1.00 85.81 88 GLY A N 1
ATOM 658 C CA . GLY A 1 88 ? -22.196 -5.712 -11.274 1.00 85.81 88 GLY A CA 1
ATOM 659 C C . GLY A 1 88 ? -21.731 -4.341 -10.784 1.00 85.81 88 GLY A C 1
ATOM 660 O O . GLY A 1 88 ? -20.533 -4.114 -10.643 1.00 85.81 88 GLY A O 1
ATOM 661 N N . ALA A 1 89 ? -22.665 -3.458 -10.423 1.00 82.75 89 ALA A N 1
ATOM 662 C CA . ALA A 1 89 ? -22.362 -2.138 -9.878 1.00 82.75 89 ALA A CA 1
ATOM 663 C C . ALA A 1 89 ? -21.555 -2.217 -8.573 1.00 82.75 89 ALA A C 1
ATOM 665 O O . ALA A 1 89 ? -20.621 -1.443 -8.398 1.00 82.75 89 ALA A O 1
ATOM 666 N N . LYS A 1 90 ? -21.845 -3.182 -7.687 1.00 84.31 90 LYS A N 1
ATOM 667 C CA . LYS A 1 90 ? -21.035 -3.421 -6.478 1.00 84.31 90 LYS A CA 1
ATOM 668 C C . LYS A 1 90 ? -19.608 -3.857 -6.809 1.00 84.31 90 LYS A C 1
ATOM 670 O O . LYS A 1 90 ? -18.673 -3.400 -6.160 1.00 84.31 90 LYS A O 1
ATOM 675 N N . LYS A 1 91 ? -19.424 -4.723 -7.812 1.00 85.81 91 LYS A N 1
ATOM 676 C CA . LYS A 1 91 ? -18.085 -5.140 -8.267 1.00 85.81 91 LYS A CA 1
ATOM 677 C C . LYS A 1 91 ? -17.319 -3.973 -8.881 1.00 85.81 91 LYS A C 1
ATOM 679 O O . LYS A 1 91 ? -16.133 -3.821 -8.604 1.00 85.81 91 LYS A O 1
ATOM 684 N N . VAL A 1 92 ? -17.996 -3.130 -9.661 1.00 83.81 92 VAL A N 1
ATOM 685 C CA . VAL A 1 92 ? -17.412 -1.896 -10.202 1.00 83.81 92 VAL A CA 1
ATOM 686 C C . VAL A 1 92 ? -17.032 -0.940 -9.072 1.00 83.81 92 VAL A C 1
ATOM 688 O O . VAL A 1 92 ? -15.904 -0.471 -9.072 1.00 83.81 92 VAL A O 1
ATOM 691 N N . ASP A 1 93 ? -17.900 -0.712 -8.080 1.00 85.56 93 ASP A N 1
ATOM 692 C CA . ASP A 1 93 ? -17.594 0.121 -6.904 1.00 85.56 93 ASP A CA 1
ATOM 693 C C . ASP A 1 93 ? -16.362 -0.402 -6.156 1.00 85.56 93 ASP A C 1
ATOM 695 O O . ASP A 1 93 ? -15.430 0.351 -5.901 1.00 85.56 93 ASP A O 1
ATOM 699 N N . ALA A 1 94 ? -16.293 -1.710 -5.893 1.00 84.12 94 ALA A N 1
ATOM 700 C CA . ALA A 1 94 ? -15.126 -2.329 -5.264 1.00 84.12 94 ALA A CA 1
ATOM 701 C C . ALA A 1 94 ? -13.847 -2.168 -6.107 1.00 84.12 94 ALA A C 1
ATOM 703 O O . ALA A 1 94 ? -12.778 -1.886 -5.568 1.00 84.12 94 ALA A O 1
ATOM 704 N N . THR A 1 95 ? -13.962 -2.298 -7.430 1.00 84.00 95 THR A N 1
ATOM 705 C CA . THR A 1 95 ? -12.843 -2.142 -8.372 1.00 84.00 95 THR A CA 1
ATOM 706 C C . THR A 1 95 ? -12.360 -0.694 -8.423 1.00 84.00 95 THR A C 1
ATOM 708 O O . THR A 1 95 ? -11.159 -0.450 -8.385 1.00 84.00 95 THR A O 1
ATOM 711 N N . VAL A 1 96 ? -13.280 0.272 -8.447 1.00 84.25 96 VAL A N 1
ATOM 712 C CA . VAL A 1 96 ? -12.973 1.707 -8.386 1.00 84.25 96 VAL A CA 1
ATOM 713 C C . VAL A 1 96 ? -12.351 2.066 -7.042 1.00 84.25 96 VAL A C 1
ATOM 715 O O . VAL A 1 96 ? -11.352 2.774 -7.019 1.00 84.25 96 VAL A O 1
ATOM 718 N N . ASN A 1 97 ? -12.883 1.555 -5.931 1.00 86.06 97 ASN A N 1
ATOM 719 C CA . ASN A 1 97 ? -12.291 1.744 -4.611 1.00 86.06 97 ASN A CA 1
ATOM 720 C C . ASN A 1 97 ? -10.835 1.265 -4.585 1.00 86.06 97 ASN A C 1
ATOM 722 O O . ASN A 1 97 ? -9.958 1.978 -4.108 1.00 86.06 97 ASN A O 1
ATOM 726 N N . GLN A 1 98 ? -10.574 0.075 -5.124 1.00 86.38 98 GLN A N 1
ATOM 727 C CA . GLN A 1 98 ? -9.231 -0.485 -5.131 1.00 86.38 98 GLN A CA 1
ATOM 728 C C . GLN A 1 98 ? -8.288 0.285 -6.066 1.00 86.38 98 GLN A C 1
ATOM 730 O O . GLN A 1 98 ? -7.270 0.783 -5.608 1.00 86.38 98 GLN A O 1
ATOM 735 N N . LEU A 1 99 ? -8.648 0.465 -7.340 1.00 85.31 99 LEU A N 1
ATOM 736 C CA . LEU A 1 99 ? -7.785 1.144 -8.315 1.00 85.31 99 LEU A CA 1
ATOM 737 C C . LEU A 1 99 ? -7.588 2.623 -7.996 1.00 85.31 99 LEU A C 1
ATOM 739 O O . LEU A 1 99 ? -6.475 3.129 -8.048 1.00 85.31 99 LEU A O 1
ATOM 743 N N . LEU A 1 100 ? -8.678 3.327 -7.702 1.00 86.38 100 LEU A N 1
ATOM 744 C CA . LEU A 1 100 ? -8.673 4.781 -7.659 1.00 86.38 100 LEU A CA 1
ATOM 745 C C . LEU A 1 100 ? -8.288 5.303 -6.282 1.00 86.38 100 LEU A C 1
ATOM 747 O O . LEU A 1 100 ? -7.474 6.218 -6.192 1.00 86.38 100 LEU A O 1
ATOM 751 N N . LEU A 1 101 ? -8.834 4.718 -5.214 1.00 85.88 101 LEU A N 1
ATOM 752 C CA . LEU A 1 101 ? -8.519 5.168 -3.859 1.00 85.88 101 LEU A CA 1
ATOM 753 C C . LEU A 1 101 ? -7.257 4.486 -3.328 1.00 85.88 101 LEU A C 1
ATOM 755 O O . LEU A 1 101 ? -6.312 5.184 -2.974 1.00 85.88 101 LEU A O 1
ATOM 759 N N . SER A 1 102 ? -7.229 3.150 -3.319 1.00 87.19 102 SER A N 1
ATOM 760 C CA . SER A 1 102 ? -6.129 2.405 -2.691 1.00 87.19 102 SER A CA 1
ATOM 761 C C . SER A 1 102 ? -4.840 2.407 -3.511 1.00 87.19 102 SER A C 1
ATOM 763 O O . SER A 1 102 ? -3.770 2.569 -2.946 1.00 87.19 102 SER A O 1
ATOM 765 N N . ASP A 1 103 ? -4.910 2.213 -4.826 1.00 87.56 103 ASP A N 1
ATOM 766 C CA . ASP A 1 103 ? -3.701 2.157 -5.659 1.00 87.56 103 ASP A CA 1
ATOM 767 C C . ASP A 1 103 ? -3.359 3.531 -6.258 1.00 87.56 103 ASP A C 1
ATOM 769 O O . ASP A 1 103 ? -2.200 3.814 -6.545 1.00 87.56 103 ASP A O 1
ATOM 773 N N . GLY A 1 104 ? -4.356 4.402 -6.437 1.00 91.75 104 GLY A N 1
ATOM 774 C CA . GLY A 1 104 ? -4.185 5.750 -6.974 1.00 91.75 104 GLY A CA 1
ATOM 775 C C . GLY A 1 104 ? -3.866 6.780 -5.898 1.00 91.75 104 GLY A C 1
ATOM 776 O O . GLY A 1 104 ? -2.738 7.261 -5.804 1.00 91.75 104 GLY A O 1
ATOM 777 N N . ILE A 1 105 ? -4.870 7.153 -5.100 1.00 90.06 105 ILE A N 1
ATOM 778 C CA . ILE A 1 105 ? -4.750 8.251 -4.131 1.00 90.06 105 ILE A CA 1
ATOM 779 C C . ILE A 1 105 ? -3.722 7.939 -3.039 1.00 90.06 105 ILE A C 1
ATOM 781 O O . ILE A 1 105 ? -2.908 8.811 -2.745 1.00 90.06 105 ILE A O 1
ATOM 785 N N . ASP A 1 106 ? -3.700 6.732 -2.467 1.00 90.50 106 ASP A N 1
ATOM 786 C CA . ASP A 1 106 ? -2.708 6.408 -1.426 1.00 90.50 106 ASP A CA 1
ATOM 787 C C . ASP A 1 106 ? -1.278 6.429 -1.960 1.00 90.50 106 ASP A C 1
ATOM 789 O O . ASP A 1 106 ? -0.398 7.031 -1.341 1.00 90.50 106 ASP A O 1
ATOM 793 N N . ALA A 1 107 ? -1.044 5.822 -3.127 1.00 91.75 107 ALA A N 1
ATOM 794 C CA . ALA A 1 107 ? 0.271 5.840 -3.755 1.00 91.75 107 ALA A CA 1
ATOM 795 C C . ALA A 1 107 ? 0.697 7.272 -4.102 1.00 91.75 107 ALA A C 1
ATOM 797 O O . ALA A 1 107 ? 1.853 7.641 -3.898 1.00 91.75 107 ALA A O 1
ATOM 798 N N . PHE A 1 108 ? -0.244 8.099 -4.565 1.00 94.25 108 PHE A N 1
ATOM 799 C CA . PHE A 1 108 ? 0.012 9.505 -4.839 1.00 94.25 108 PHE A CA 1
ATOM 800 C C . PHE A 1 108 ? 0.387 10.277 -3.573 1.00 94.25 108 PHE A C 1
ATOM 802 O O . PHE A 1 108 ? 1.373 11.006 -3.583 1.00 94.25 108 PHE A O 1
ATOM 809 N N . ILE A 1 109 ? -0.367 10.115 -2.480 1.00 92.12 109 ILE A N 1
ATOM 810 C CA . ILE A 1 109 ? -0.079 10.776 -1.200 1.00 92.12 109 ILE A CA 1
ATOM 811 C C . ILE A 1 109 ? 1.297 10.349 -0.687 1.00 92.12 109 ILE A C 1
ATOM 813 O O . ILE A 1 109 ? 2.071 11.193 -0.241 1.00 92.12 109 ILE A O 1
ATOM 817 N N . LEU A 1 110 ? 1.632 9.062 -0.792 1.00 92.00 110 LEU A N 1
ATOM 818 C CA . LEU A 1 110 ? 2.932 8.545 -0.377 1.00 92.00 110 LEU A CA 1
ATOM 819 C C . LEU A 1 110 ? 4.077 9.169 -1.188 1.00 92.00 110 LEU A C 1
ATOM 821 O O . LEU A 1 110 ? 5.050 9.640 -0.603 1.00 92.00 110 LEU A O 1
ATOM 825 N N . GLN A 1 111 ? 3.936 9.244 -2.514 1.00 93.88 111 GLN A N 1
ATOM 826 C CA . GLN A 1 111 ? 4.914 9.905 -3.386 1.00 93.88 111 GLN A CA 1
ATOM 827 C C . GLN A 1 111 ? 4.989 11.417 -3.131 1.00 93.88 111 GLN A C 1
ATOM 829 O O . GLN A 1 111 ? 6.069 11.998 -3.113 1.00 93.88 111 GLN A O 1
ATOM 834 N N . TYR A 1 112 ? 3.855 12.060 -2.859 1.00 94.00 112 TYR A N 1
ATOM 835 C CA . TYR A 1 112 ? 3.799 13.478 -2.523 1.00 94.00 112 TYR A CA 1
ATOM 836 C C . TYR A 1 112 ? 4.577 13.787 -1.240 1.00 94.00 112 TYR A C 1
ATOM 838 O O . TYR A 1 112 ? 5.360 14.735 -1.211 1.00 94.00 112 TYR A O 1
ATOM 846 N N . VAL A 1 113 ? 4.414 12.963 -0.200 1.00 93.44 113 VAL A N 1
ATOM 847 C CA . VAL A 1 113 ? 5.185 13.080 1.047 1.00 93.44 113 VAL A CA 1
ATOM 848 C C . VAL A 1 113 ? 6.672 12.819 0.795 1.00 93.44 113 VAL A C 1
ATOM 850 O O . VAL A 1 113 ? 7.504 13.571 1.296 1.00 93.44 113 VAL A O 1
ATOM 853 N N . LEU A 1 114 ? 7.015 11.821 -0.028 1.00 95.00 114 LEU A N 1
ATOM 854 C CA . LEU A 1 114 ? 8.403 11.513 -0.399 1.00 95.00 114 LEU A CA 1
ATOM 855 C C . LEU A 1 114 ? 9.093 12.680 -1.129 1.00 95.00 114 LEU A C 1
ATOM 857 O O . LEU A 1 114 ? 10.288 12.901 -0.959 1.00 95.00 114 LEU A O 1
ATOM 861 N N . HIS A 1 115 ? 8.335 13.456 -1.904 1.00 94.12 115 HIS A N 1
ATOM 862 C CA . HIS A 1 115 ? 8.804 14.650 -2.607 1.00 94.12 115 HIS A CA 1
ATOM 863 C C . HIS A 1 115 ? 8.594 15.953 -1.811 1.00 94.12 115 HIS A C 1
ATOM 865 O O . HIS A 1 115 ? 8.460 17.030 -2.402 1.00 94.12 115 HIS A O 1
ATOM 871 N N . ASN A 1 116 ? 8.576 15.876 -0.473 1.00 94.00 116 ASN A N 1
ATOM 872 C CA . ASN A 1 116 ? 8.460 17.017 0.448 1.00 94.00 116 ASN A CA 1
ATOM 873 C C . ASN A 1 116 ? 7.234 17.910 0.188 1.00 94.00 116 ASN A C 1
ATOM 875 O O . ASN A 1 116 ? 7.276 19.123 0.379 1.00 94.00 116 ASN A O 1
ATOM 879 N N . GLY A 1 117 ? 6.142 17.328 -0.308 1.00 93.06 117 GLY A N 1
ATOM 880 C CA . GLY A 1 117 ? 4.926 18.057 -0.655 1.00 93.06 117 GLY A CA 1
ATOM 881 C C . GLY A 1 117 ? 5.065 19.001 -1.854 1.00 93.06 117 GLY A C 1
ATOM 882 O O . GLY A 1 117 ? 4.227 19.877 -2.053 1.00 93.06 117 GLY A O 1
ATOM 883 N N . SER A 1 118 ? 6.110 18.851 -2.668 1.00 94.75 118 SER A N 1
ATOM 884 C CA . SER A 1 118 ? 6.273 19.641 -3.888 1.00 94.75 118 SER A CA 1
ATOM 885 C C . SER A 1 118 ? 5.654 18.921 -5.087 1.00 94.75 118 SER A C 1
ATOM 887 O O . SER A 1 118 ? 5.943 17.754 -5.353 1.00 94.75 118 SER A O 1
ATOM 889 N N . LEU A 1 119 ? 4.800 19.613 -5.845 1.00 95.75 119 LEU A N 1
ATOM 890 C CA . LEU A 1 119 ? 4.304 19.118 -7.132 1.00 95.75 119 LEU A CA 1
ATOM 891 C C . LEU A 1 119 ? 5.336 19.451 -8.215 1.00 95.75 119 LEU A C 1
ATOM 893 O O . LEU A 1 119 ? 5.591 20.620 -8.492 1.00 95.75 119 LEU A O 1
ATOM 897 N N . GLY A 1 120 ? 5.934 18.429 -8.827 1.00 94.62 120 GLY A N 1
ATOM 898 C CA . GLY A 1 120 ? 6.950 18.596 -9.873 1.00 94.62 120 GLY A CA 1
ATOM 899 C C . GLY A 1 120 ? 6.733 17.682 -11.077 1.00 94.62 120 GLY A C 1
ATOM 900 O O . GLY A 1 120 ? 5.659 17.104 -11.248 1.00 94.62 120 GLY A O 1
ATOM 901 N N . MET A 1 121 ? 7.781 17.500 -11.889 1.00 95.69 121 MET A N 1
ATOM 902 C CA . MET A 1 121 ? 7.772 16.582 -13.044 1.00 95.69 121 MET A CA 1
ATOM 903 C C . MET A 1 121 ? 7.441 15.134 -12.661 1.00 95.69 121 MET A C 1
ATOM 905 O O . MET A 1 121 ? 6.833 14.414 -13.451 1.00 95.69 121 MET A O 1
ATOM 909 N N . TRP A 1 122 ? 7.777 14.715 -11.438 1.00 95.81 122 TRP A N 1
ATOM 910 C CA . TRP A 1 122 ? 7.417 13.397 -10.912 1.00 95.81 122 TRP A CA 1
ATOM 911 C C . TRP A 1 122 ? 5.896 13.165 -10.922 1.00 95.81 122 TRP A C 1
ATOM 913 O O . TRP A 1 122 ? 5.457 12.058 -11.208 1.00 95.81 122 TRP A O 1
ATOM 923 N N . THR A 1 123 ? 5.087 14.212 -10.713 1.00 95.62 123 THR A N 1
ATOM 924 C CA . THR A 1 123 ? 3.615 14.150 -10.751 1.00 95.62 123 THR A CA 1
ATOM 925 C C . THR A 1 123 ? 3.124 13.700 -12.126 1.00 95.62 123 THR A C 1
ATOM 927 O O . THR A 1 123 ? 2.206 12.891 -12.233 1.00 95.62 123 THR A O 1
ATOM 930 N N . ALA A 1 124 ? 3.748 14.210 -13.194 1.00 95.44 124 ALA A N 1
ATOM 931 C CA . ALA A 1 124 ? 3.405 13.845 -14.564 1.00 95.44 124 ALA A CA 1
ATOM 932 C C . ALA A 1 124 ? 3.814 12.397 -14.873 1.00 95.44 124 ALA A C 1
ATOM 934 O O . ALA A 1 124 ? 3.037 11.661 -15.480 1.00 95.44 124 ALA A O 1
ATOM 935 N N . TYR A 1 125 ? 4.992 11.968 -14.405 1.00 95.56 125 TYR A N 1
ATOM 936 C CA . TYR A 1 125 ? 5.421 10.571 -14.516 1.00 95.56 125 TYR A CA 1
ATOM 937 C C . TYR A 1 125 ? 4.491 9.624 -13.757 1.00 95.56 125 TYR A C 1
ATOM 939 O O . TYR A 1 125 ? 4.065 8.620 -14.320 1.00 95.56 125 TYR A O 1
ATOM 947 N N . PHE A 1 126 ? 4.111 9.983 -12.530 1.00 95.19 126 PHE A N 1
ATOM 948 C CA . PHE A 1 126 ? 3.140 9.236 -11.740 1.00 95.19 126 PHE A CA 1
ATOM 949 C C . PHE A 1 126 ? 1.798 9.136 -12.469 1.00 95.19 126 PHE A C 1
ATOM 951 O O . PHE A 1 126 ? 1.246 8.049 -12.587 1.00 95.19 126 PHE A O 1
ATOM 958 N N . ALA A 1 127 ? 1.282 10.245 -13.009 1.00 93.00 127 ALA A N 1
ATOM 959 C CA . ALA A 1 127 ? 0.013 10.248 -13.729 1.00 93.00 127 ALA A CA 1
ATOM 960 C C . ALA A 1 127 ? 0.048 9.351 -14.978 1.00 93.00 127 ALA A C 1
ATOM 962 O O . ALA A 1 127 ? -0.921 8.635 -15.241 1.00 93.00 127 ALA A O 1
ATOM 963 N N . LEU A 1 128 ? 1.151 9.360 -15.734 1.00 94.69 128 LEU A N 1
ATOM 964 C CA . LEU A 1 128 ? 1.335 8.493 -16.900 1.00 94.69 128 LEU A CA 1
ATOM 965 C C . LEU A 1 128 ? 1.403 7.015 -16.507 1.00 94.69 128 LEU A C 1
ATOM 967 O O . LEU A 1 128 ? 0.681 6.205 -17.089 1.00 94.69 128 LEU A O 1
ATOM 971 N N . ASP A 1 129 ? 2.220 6.675 -15.509 1.00 93.88 129 ASP A N 1
ATOM 972 C CA . ASP A 1 129 ? 2.370 5.300 -15.028 1.00 93.88 129 ASP A CA 1
ATOM 973 C C . ASP A 1 129 ? 1.058 4.764 -14.440 1.00 93.88 129 ASP A C 1
ATOM 975 O O . ASP A 1 129 ? 0.561 3.707 -14.833 1.00 93.88 129 ASP A O 1
ATOM 979 N N . TYR A 1 130 ? 0.406 5.554 -13.586 1.00 93.44 130 TYR A N 1
ATOM 980 C CA . TYR A 1 130 ? -0.900 5.228 -13.026 1.00 93.44 130 TYR A CA 1
ATOM 981 C C . TYR A 1 130 ? -1.955 5.017 -14.121 1.00 93.44 130 TYR A C 1
ATOM 983 O O . TYR A 1 130 ? -2.687 4.026 -14.096 1.00 93.44 130 TYR A O 1
ATOM 991 N N . THR A 1 131 ? -2.008 5.890 -15.133 1.00 90.44 131 THR A N 1
ATOM 992 C CA . THR A 1 131 ? -2.956 5.748 -16.251 1.00 90.44 131 THR A CA 1
ATOM 993 C C . THR A 1 131 ? -2.687 4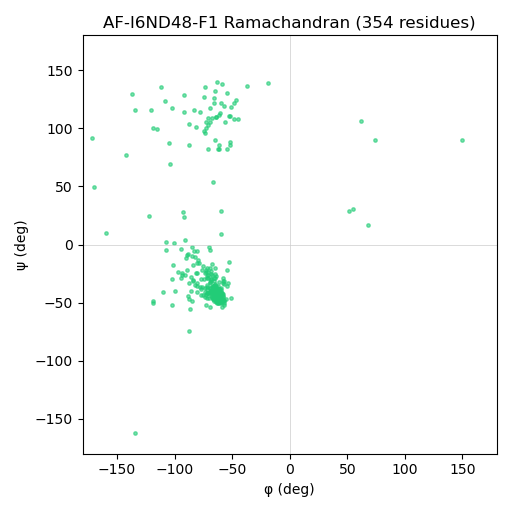.480 -17.061 1.00 90.44 131 THR A C 1
ATOM 995 O O . THR A 1 131 ? -3.635 3.790 -17.446 1.00 90.44 131 THR A O 1
ATOM 998 N N . ALA A 1 132 ? -1.419 4.135 -17.300 1.00 91.25 132 ALA A N 1
ATOM 999 C CA . ALA A 1 132 ? -1.046 2.899 -17.982 1.00 91.25 132 ALA A CA 1
ATOM 1000 C C . ALA A 1 132 ? -1.474 1.662 -17.174 1.00 91.25 132 ALA A C 1
ATOM 1002 O O . ALA A 1 132 ? -2.094 0.746 -17.725 1.00 91.25 132 ALA A O 1
ATOM 1003 N N . ASN A 1 133 ? -1.232 1.673 -15.861 1.00 88.50 133 ASN A N 1
ATOM 1004 C CA . ASN A 1 133 ? -1.621 0.596 -14.954 1.00 88.50 133 ASN A CA 1
ATOM 1005 C C . ASN A 1 133 ? -3.145 0.423 -14.901 1.00 88.50 133 ASN A C 1
ATOM 1007 O O . ASN A 1 133 ? -3.646 -0.684 -15.113 1.00 88.50 133 ASN A O 1
ATOM 1011 N N . VAL A 1 134 ? -3.900 1.511 -14.726 1.00 88.12 134 VAL A N 1
ATOM 1012 C CA . VAL A 1 134 ? -5.374 1.494 -14.729 1.00 88.12 134 VAL A CA 1
ATOM 1013 C C . VAL A 1 134 ? -5.914 0.998 -16.066 1.00 88.12 134 VAL A C 1
ATOM 1015 O O . VAL A 1 134 ? -6.822 0.168 -16.091 1.00 88.12 134 VAL A O 1
ATOM 1018 N N . SER A 1 135 ? -5.337 1.443 -17.183 1.00 89.69 135 SER A N 1
ATOM 1019 C CA . SER A 1 135 ? -5.748 1.001 -18.520 1.00 89.69 135 SER A CA 1
ATOM 1020 C C . SER A 1 135 ? -5.531 -0.500 -18.703 1.00 89.69 135 SER A C 1
ATOM 1022 O O . SER A 1 135 ? -6.420 -1.195 -19.191 1.00 89.69 135 SER A O 1
ATOM 1024 N N . ASN A 1 136 ? -4.389 -1.031 -18.259 1.00 89.06 136 ASN A N 1
ATOM 1025 C CA . ASN A 1 136 ? -4.097 -2.461 -18.323 1.00 89.06 136 ASN A CA 1
ATOM 1026 C C . ASN A 1 136 ? -5.074 -3.275 -17.455 1.00 89.06 136 ASN A C 1
ATOM 1028 O O . ASN A 1 136 ? -5.613 -4.287 -17.909 1.00 89.06 136 ASN A O 1
ATOM 1032 N N . TYR A 1 137 ? -5.377 -2.805 -16.241 1.00 86.62 137 TYR A N 1
ATOM 1033 C CA . TYR A 1 137 ? -6.392 -3.423 -15.385 1.00 86.62 137 TYR A CA 1
ATOM 1034 C C . TYR A 1 137 ? -7.790 -3.390 -16.011 1.00 86.62 137 TYR A C 1
ATOM 1036 O O . TYR A 1 137 ? -8.478 -4.412 -16.001 1.00 86.62 137 TYR A O 1
ATOM 1044 N N . LEU A 1 138 ? -8.203 -2.263 -16.600 1.00 84.56 138 LEU A N 1
ATOM 1045 C CA . LEU A 1 138 ? -9.499 -2.133 -17.269 1.00 84.56 138 LEU A CA 1
ATOM 1046 C C . LEU A 1 138 ? -9.600 -3.044 -18.491 1.00 84.56 138 LEU A C 1
ATOM 1048 O O . LEU A 1 138 ? -10.600 -3.738 -18.638 1.00 84.56 138 LEU A O 1
ATOM 1052 N N . ILE A 1 139 ? -8.569 -3.106 -19.336 1.00 87.62 139 ILE A N 1
ATOM 1053 C CA . ILE A 1 139 ? -8.551 -3.996 -20.504 1.00 87.62 139 ILE A CA 1
ATOM 1054 C C . ILE A 1 139 ? -8.653 -5.457 -20.051 1.00 87.62 139 ILE A C 1
ATOM 1056 O O . ILE A 1 139 ? -9.470 -6.219 -20.569 1.00 87.62 139 ILE A O 1
ATOM 1060 N N . ARG A 1 140 ? -7.889 -5.858 -19.032 1.00 85.12 140 ARG A N 1
ATOM 1061 C CA . ARG A 1 140 ? -7.945 -7.230 -18.506 1.00 85.12 140 ARG A CA 1
ATOM 1062 C C . ARG A 1 140 ? -9.303 -7.554 -17.882 1.00 85.12 140 ARG A C 1
ATOM 1064 O O . ARG A 1 140 ? -9.876 -8.603 -18.167 1.00 85.12 140 ARG A O 1
ATOM 1071 N N . GLY A 1 141 ? -9.834 -6.653 -17.062 1.00 81.81 141 GLY A N 1
ATOM 1072 C CA . GLY A 1 141 ? -11.088 -6.857 -16.341 1.00 81.81 141 GLY A CA 1
ATOM 1073 C C . GLY A 1 141 ? -12.329 -6.796 -17.231 1.00 81.81 141 GLY A C 1
ATOM 1074 O O . GLY A 1 141 ? -13.216 -7.633 -17.091 1.00 81.81 141 GLY A O 1
ATOM 1075 N N . LEU A 1 142 ? -12.395 -5.829 -18.148 1.00 80.12 142 LEU A N 1
ATOM 1076 C CA . LEU A 1 142 ? -13.581 -5.572 -18.972 1.00 80.12 142 LEU A CA 1
ATOM 1077 C C . LEU A 1 142 ? -13.546 -6.259 -20.332 1.00 80.12 142 LEU A C 1
ATOM 1079 O O . LEU A 1 142 ? -14.610 -6.547 -20.868 1.00 80.12 142 LEU A O 1
ATOM 1083 N N . VAL A 1 143 ? -12.369 -6.499 -20.912 1.00 85.06 143 VAL A N 1
ATOM 1084 C CA . VAL A 1 143 ? -12.267 -7.113 -22.245 1.00 85.06 143 VAL A CA 1
ATOM 1085 C C . VAL A 1 143 ? -11.905 -8.584 -22.118 1.00 85.06 143 VAL A C 1
ATOM 1087 O O . VAL A 1 143 ? -12.603 -9.437 -22.657 1.00 85.06 143 VAL A O 1
ATOM 1090 N N . LEU A 1 144 ? -10.846 -8.909 -21.375 1.00 84.94 144 LEU A N 1
ATOM 1091 C CA . LEU A 1 144 ? -10.311 -10.273 -21.384 1.00 84.94 144 LEU A CA 1
ATOM 1092 C C . LEU A 1 144 ? -11.137 -11.264 -20.554 1.00 84.94 144 LEU A C 1
ATOM 1094 O O . LEU A 1 144 ? -11.398 -12.368 -21.034 1.00 84.94 144 LEU A O 1
ATOM 1098 N N . LYS A 1 145 ? -11.580 -10.883 -19.346 1.00 83.00 145 LYS A N 1
ATOM 1099 C CA . LYS A 1 145 ? -12.385 -11.764 -18.477 1.00 83.00 145 LYS A CA 1
ATOM 1100 C C . LYS A 1 145 ? -13.738 -12.173 -19.072 1.00 83.00 145 LYS A C 1
ATOM 1102 O O . LYS A 1 145 ? -14.007 -13.373 -19.101 1.00 83.00 145 LYS A O 1
ATOM 1107 N N . PRO A 1 146 ? -14.597 -11.264 -19.574 1.00 81.06 146 PRO A N 1
ATOM 1108 C CA . PRO A 1 146 ? -15.891 -11.682 -20.116 1.00 81.06 146 PRO A CA 1
ATOM 1109 C C . PRO A 1 146 ? -15.768 -12.483 -21.416 1.00 81.06 146 PRO A C 1
ATOM 1111 O O . PRO A 1 146 ? -16.641 -13.297 -21.702 1.00 81.06 146 PRO A O 1
ATOM 1114 N N . LEU A 1 147 ? -14.687 -12.294 -22.179 1.00 85.38 147 LEU A N 1
ATOM 1115 C CA . LEU A 1 147 ? -14.430 -13.056 -23.401 1.00 85.38 147 LEU A CA 1
ATOM 1116 C C . LEU A 1 147 ? -13.728 -14.400 -23.144 1.00 85.38 147 LEU A C 1
ATOM 1118 O O . LEU A 1 147 ? -13.492 -15.134 -24.099 1.00 85.38 147 LEU A O 1
ATOM 1122 N N . GLN A 1 148 ? -13.394 -14.726 -21.885 1.00 86.06 148 GLN A N 1
ATOM 1123 C CA . GLN A 1 148 ? -12.662 -15.945 -21.498 1.00 86.06 148 GLN A CA 1
ATOM 1124 C C . GLN A 1 148 ? -11.362 -16.151 -22.304 1.00 86.06 148 GLN A C 1
ATOM 1126 O O . GLN A 1 148 ? -10.920 -17.275 -22.530 1.00 86.06 148 GLN A O 1
ATOM 1131 N N . LEU A 1 149 ? -10.744 -15.057 -22.767 1.00 76.19 149 LEU A N 1
ATOM 1132 C CA . LEU A 1 149 ? -9.554 -15.105 -23.627 1.00 76.19 149 LEU A CA 1
ATOM 1133 C C . LEU A 1 149 ? -8.269 -15.373 -22.837 1.00 76.19 149 LEU A C 1
ATOM 1135 O O . LEU A 1 149 ? -7.246 -15.723 -23.421 1.00 76.19 149 LEU A O 1
ATOM 1139 N N . VAL A 1 150 ? -8.314 -15.202 -21.517 1.00 74.81 150 VAL A N 1
ATOM 1140 C CA . VAL A 1 150 ? -7.208 -15.512 -20.612 1.00 74.81 150 VAL A CA 1
ATOM 1141 C C . VAL A 1 150 ? -7.525 -16.837 -19.941 1.00 74.81 150 VAL A C 1
ATOM 1143 O O . VAL A 1 150 ? -8.526 -16.975 -19.246 1.00 74.81 150 VAL A O 1
ATOM 1146 N N . ARG A 1 151 ? -6.670 -17.824 -20.191 1.00 75.88 151 ARG A N 1
ATOM 1147 C CA . ARG A 1 151 ? -6.710 -19.132 -19.544 1.00 75.88 151 ARG A CA 1
ATOM 1148 C C . ARG A 1 151 ? -6.196 -18.949 -18.115 1.00 75.88 151 ARG A C 1
ATOM 1150 O O . ARG A 1 151 ? -5.102 -18.420 -17.945 1.00 75.88 151 ARG A O 1
ATOM 1157 N N . ASP A 1 152 ? -6.957 -19.393 -17.117 1.00 68.25 152 ASP A N 1
ATOM 1158 C CA . ASP A 1 152 ? -6.758 -19.135 -15.671 1.00 68.25 152 ASP A CA 1
ATOM 1159 C C . ASP A 1 152 ? -5.409 -19.610 -15.062 1.00 68.25 152 ASP A C 1
ATOM 1161 O O . ASP A 1 152 ? -5.231 -19.600 -13.848 1.00 68.25 152 ASP A O 1
ATOM 1165 N N . GLY A 1 153 ? -4.436 -20.039 -15.873 1.00 70.19 153 GLY A N 1
ATOM 1166 C CA . GLY A 1 153 ? -3.135 -20.540 -15.423 1.00 70.19 153 GLY A CA 1
ATOM 1167 C C . GLY A 1 153 ? -2.064 -19.476 -15.148 1.00 70.19 153 GLY A C 1
ATOM 1168 O O . GLY A 1 153 ? -1.106 -19.782 -14.446 1.00 70.19 153 GLY A O 1
ATOM 1169 N N . ASP A 1 154 ? -2.217 -18.246 -15.651 1.00 62.47 154 ASP A N 1
ATOM 1170 C CA . ASP A 1 154 ? -1.146 -17.228 -15.618 1.00 62.47 154 ASP A CA 1
ATOM 1171 C C . ASP A 1 154 ? -1.378 -16.078 -14.608 1.00 62.47 154 ASP A C 1
ATOM 1173 O O . ASP A 1 154 ? -0.565 -15.157 -14.508 1.00 62.47 154 ASP A O 1
ATOM 1177 N N . GLU A 1 155 ? -2.465 -16.089 -13.824 1.00 56.62 155 GLU A N 1
ATOM 1178 C CA . GLU A 1 155 ? -2.817 -14.949 -12.951 1.00 56.62 155 GLU A CA 1
ATOM 1179 C C . GLU A 1 155 ? -1.858 -14.745 -11.751 1.00 56.62 155 GLU A C 1
ATOM 1181 O O . GLU A 1 155 ? -1.760 -13.632 -11.226 1.00 56.62 155 GLU A O 1
ATOM 1186 N N . THR A 1 156 ? -1.086 -15.753 -11.331 1.00 53.69 156 THR A N 1
ATOM 1187 C CA . THR A 1 156 ? -0.223 -15.650 -10.134 1.00 53.69 156 THR A CA 1
ATOM 1188 C C . THR A 1 156 ? 1.063 -14.841 -10.320 1.00 53.69 156 THR A C 1
ATOM 1190 O O . THR A 1 156 ? 1.608 -14.344 -9.336 1.00 53.69 156 THR A O 1
ATOM 1193 N N . SER A 1 157 ? 1.560 -14.655 -11.543 1.00 54.47 157 SER A N 1
ATOM 1194 C CA . SER A 1 157 ? 2.868 -14.017 -11.782 1.00 54.47 157 SER A CA 1
ATOM 1195 C C . SER A 1 157 ? 2.787 -12.505 -12.028 1.00 54.47 157 SER A C 1
ATOM 1197 O O . SER A 1 157 ? 3.738 -11.784 -11.732 1.00 54.47 157 SER A O 1
ATOM 1199 N N . SER A 1 158 ? 1.649 -11.979 -12.492 1.00 53.28 158 SER A N 1
ATOM 1200 C CA . SER A 1 158 ? 1.515 -10.548 -12.819 1.00 53.28 158 SER A CA 1
ATOM 1201 C C . SER A 1 158 ? 0.892 -9.695 -11.705 1.00 53.28 158 SER A C 1
ATOM 1203 O O . SER A 1 158 ? 1.161 -8.495 -11.660 1.00 53.28 158 SER A O 1
ATOM 1205 N N . ALA A 1 159 ? 0.104 -10.274 -10.792 1.00 51.50 159 ALA A N 1
ATOM 1206 C CA . ALA A 1 159 ? -0.420 -9.548 -9.628 1.00 51.50 159 ALA A CA 1
ATOM 1207 C C . ALA A 1 159 ? 0.677 -9.238 -8.588 1.00 51.50 159 ALA A C 1
ATOM 1209 O O . ALA A 1 159 ? 0.565 -8.276 -7.828 1.00 51.50 159 ALA A O 1
ATOM 1210 N N . ALA A 1 160 ? 1.765 -10.016 -8.587 1.00 50.00 160 ALA A N 1
ATOM 1211 C CA . ALA A 1 160 ? 2.957 -9.723 -7.799 1.00 50.00 160 ALA A CA 1
ATOM 1212 C C . ALA A 1 160 ? 3.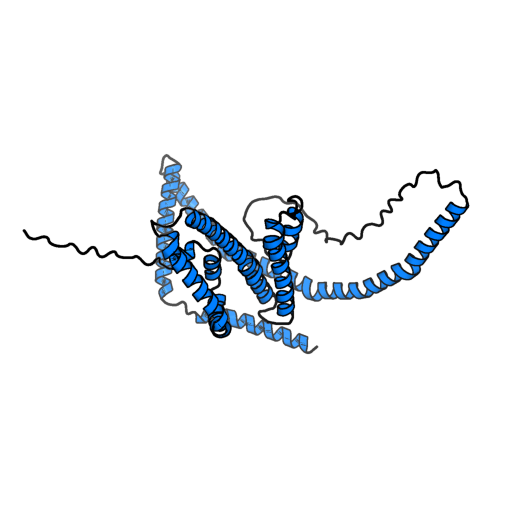717 -8.508 -8.359 1.00 50.00 160 ALA A C 1
ATOM 1214 O O . ALA A 1 160 ? 4.099 -7.631 -7.592 1.00 50.00 160 ALA A O 1
ATOM 1215 N N . ALA A 1 161 ? 3.857 -8.388 -9.684 1.00 48.78 161 ALA A N 1
ATOM 1216 C CA . ALA A 1 161 ? 4.617 -7.303 -10.313 1.00 48.78 161 ALA A CA 1
ATOM 1217 C C . ALA A 1 161 ? 4.020 -5.902 -10.058 1.00 48.78 161 ALA A C 1
ATOM 1219 O O . ALA A 1 161 ? 4.768 -4.958 -9.830 1.00 48.78 161 ALA A O 1
ATOM 1220 N N . GLY A 1 162 ? 2.689 -5.769 -10.007 1.00 45.50 162 GLY A N 1
ATOM 1221 C CA . GLY A 1 162 ? 2.028 -4.500 -9.656 1.00 45.50 162 GLY A CA 1
ATOM 1222 C C . GLY A 1 162 ? 2.081 -4.149 -8.163 1.00 45.50 162 GLY A C 1
ATOM 1223 O O . GLY A 1 162 ? 1.916 -2.993 -7.795 1.00 45.50 162 GLY A O 1
ATOM 1224 N N . ARG A 1 163 ? 2.349 -5.129 -7.290 1.00 48.50 163 ARG A N 1
ATOM 1225 C CA . ARG A 1 163 ? 2.480 -4.921 -5.838 1.00 48.50 163 ARG A CA 1
ATOM 1226 C C . ARG A 1 163 ? 3.905 -4.581 -5.395 1.00 48.50 163 ARG A C 1
ATOM 1228 O O . ARG A 1 163 ? 4.093 -4.187 -4.249 1.00 48.50 163 ARG A O 1
ATOM 1235 N N . PHE A 1 164 ? 4.893 -4.681 -6.287 1.00 42.47 164 PHE A N 1
ATOM 1236 C CA . PHE A 1 164 ? 6.299 -4.410 -5.970 1.00 42.47 164 PHE A CA 1
ATOM 1237 C C . PHE A 1 164 ? 6.709 -2.930 -6.051 1.00 42.47 164 PHE A C 1
ATOM 1239 O O . PHE A 1 164 ? 7.770 -2.587 -5.541 1.00 42.47 164 PHE A O 1
ATOM 1246 N N . ALA A 1 165 ? 5.867 -2.033 -6.579 1.00 44.16 165 ALA A N 1
ATOM 1247 C CA . ALA A 1 165 ? 6.124 -0.585 -6.526 1.00 44.16 165 ALA A CA 1
ATOM 1248 C C . ALA A 1 165 ? 5.753 0.063 -5.170 1.00 44.16 165 ALA A C 1
ATOM 1250 O O . ALA A 1 165 ? 6.055 1.230 -4.944 1.00 44.16 165 ALA A O 1
ATOM 1251 N N . ALA A 1 166 ? 5.140 -0.697 -4.250 1.00 44.97 166 ALA A N 1
ATOM 1252 C CA . ALA A 1 166 ? 4.765 -0.250 -2.903 1.00 44.97 166 ALA A CA 1
ATOM 1253 C C . ALA A 1 166 ? 5.385 -1.116 -1.783 1.00 44.97 166 ALA A C 1
ATOM 1255 O O . ALA A 1 166 ? 4.867 -1.179 -0.667 1.00 44.97 166 ALA A O 1
ATOM 1256 N N . VAL A 1 167 ? 6.507 -1.795 -2.053 1.00 41.97 167 VAL A N 1
ATOM 1257 C CA . VAL A 1 167 ? 7.277 -2.509 -1.020 1.00 41.97 167 VAL A CA 1
ATOM 1258 C C . VAL A 1 167 ? 8.270 -1.538 -0.385 1.00 41.97 167 VAL A C 1
ATOM 1260 O O . VAL A 1 167 ? 9.422 -1.430 -0.786 1.00 41.97 167 VAL A O 1
ATOM 1263 N N . GLY A 1 168 ? 7.774 -0.811 0.615 1.00 39.28 168 GLY A N 1
ATOM 1264 C CA . GLY A 1 168 ? 8.568 0.041 1.504 1.00 39.28 168 GLY A CA 1
ATOM 1265 C C . GLY A 1 168 ? 7.891 0.368 2.840 1.00 39.28 168 GLY A C 1
ATOM 1266 O O . GLY A 1 168 ? 8.378 1.220 3.570 1.00 39.28 168 GLY A O 1
ATOM 1267 N N . ALA A 1 169 ? 6.771 -0.281 3.183 1.00 39.94 169 ALA A N 1
ATOM 1268 C CA . ALA A 1 169 ? 6.085 -0.075 4.460 1.00 39.94 169 ALA A CA 1
ATOM 1269 C C . ALA A 1 169 ? 5.527 -1.400 5.004 1.00 39.94 169 ALA A C 1
ATOM 1271 O O . ALA A 1 169 ? 4.335 -1.696 4.931 1.00 39.94 169 ALA A O 1
ATOM 1272 N N . THR A 1 170 ? 6.408 -2.231 5.561 1.00 40.78 170 THR A N 1
ATOM 1273 C CA . THR A 1 170 ? 6.012 -3.380 6.381 1.00 40.78 170 THR A CA 1
ATOM 1274 C C . THR A 1 170 ? 5.417 -2.895 7.701 1.00 40.78 170 THR A C 1
ATOM 1276 O O . THR A 1 170 ? 6.125 -2.457 8.607 1.00 40.78 170 THR A O 1
ATOM 1279 N N . ARG A 1 171 ? 4.090 -3.000 7.810 1.00 36.81 171 ARG A N 1
ATOM 1280 C CA . ARG A 1 171 ? 3.319 -2.864 9.049 1.00 36.81 171 ARG A CA 1
ATOM 1281 C C . ARG A 1 171 ? 3.648 -4.043 9.970 1.00 36.81 171 ARG A C 1
ATOM 1283 O O . ARG A 1 171 ? 3.256 -5.174 9.694 1.00 36.81 171 ARG A O 1
ATOM 1290 N N . GLY A 1 172 ? 4.380 -3.769 11.046 1.00 36.62 172 GLY A N 1
ATOM 1291 C CA . GLY A 1 172 ? 4.725 -4.744 12.075 1.00 36.62 172 GLY A CA 1
ATOM 1292 C C . GLY A 1 172 ? 3.494 -5.231 12.841 1.00 36.62 172 GLY A C 1
ATOM 1293 O O . GLY A 1 172 ? 2.786 -4.443 13.467 1.00 36.62 172 GLY A O 1
ATOM 1294 N N . ALA A 1 173 ? 3.273 -6.543 12.813 1.00 36.06 173 ALA A N 1
ATOM 1295 C CA . ALA A 1 173 ? 2.461 -7.261 13.780 1.00 36.06 173 ALA A CA 1
ATOM 1296 C C . ALA A 1 173 ? 3.347 -8.324 14.448 1.00 36.06 173 ALA A C 1
ATOM 1298 O O . ALA A 1 173 ? 3.883 -9.213 13.796 1.00 36.06 173 ALA A O 1
ATOM 1299 N N . ASN A 1 174 ? 3.519 -8.124 15.751 1.00 42.78 174 ASN A N 1
ATOM 1300 C CA . ASN A 1 174 ? 4.097 -8.965 16.798 1.00 42.78 174 ASN A CA 1
ATOM 1301 C C . ASN A 1 174 ? 4.211 -10.482 16.534 1.00 42.78 174 ASN A C 1
ATOM 1303 O O . ASN A 1 174 ? 3.220 -11.115 16.176 1.00 42.78 174 ASN A O 1
ATOM 1307 N N . GLY A 1 175 ? 5.347 -11.080 16.933 1.00 34.25 175 GLY A N 1
ATOM 1308 C CA . GLY A 1 175 ? 5.363 -12.478 17.393 1.00 34.25 175 GLY A CA 1
ATOM 1309 C C . GLY A 1 175 ? 6.636 -13.301 17.165 1.00 34.25 175 GLY A C 1
ATOM 1310 O O . GLY A 1 175 ? 6.721 -14.035 16.194 1.00 34.25 175 GLY A O 1
ATOM 1311 N N . SER A 1 176 ? 7.545 -13.249 18.146 1.00 34.91 176 SER A N 1
ATOM 1312 C CA . SER A 1 176 ? 8.501 -14.293 18.576 1.00 34.91 176 SER A CA 1
ATOM 1313 C C . SER A 1 176 ? 9.589 -14.821 17.619 1.00 34.91 176 SER A C 1
ATOM 1315 O O . SER A 1 176 ? 9.365 -15.718 16.816 1.00 34.91 176 SER A O 1
ATOM 1317 N N . GLY A 1 177 ? 10.825 -14.390 17.898 1.00 41.72 177 GLY A N 1
ATOM 1318 C CA . GLY A 1 177 ? 11.869 -15.291 18.407 1.00 41.72 177 GLY A CA 1
ATOM 1319 C C . GLY A 1 177 ? 12.500 -16.280 17.427 1.00 41.72 177 GLY A C 1
ATOM 1320 O O . GLY A 1 177 ? 12.114 -17.441 17.375 1.00 41.72 177 GLY A O 1
ATOM 1321 N N . GLY A 1 178 ? 13.575 -15.851 16.769 1.00 30.47 178 GLY A N 1
ATOM 1322 C CA . GLY A 1 178 ? 14.498 -16.737 16.065 1.00 30.47 178 GLY A CA 1
ATOM 1323 C C . GLY A 1 178 ? 15.720 -15.967 15.592 1.00 30.47 178 GLY A C 1
ATOM 1324 O O . GLY A 1 178 ? 15.701 -15.373 14.521 1.00 30.47 178 GLY A O 1
ATOM 1325 N N . ALA A 1 179 ? 16.764 -15.935 16.419 1.00 43.00 179 ALA A N 1
ATOM 1326 C CA . ALA A 1 179 ? 18.055 -15.368 16.063 1.00 43.00 179 ALA A CA 1
ATOM 1327 C C . ALA A 1 179 ? 18.675 -16.180 14.916 1.00 43.00 179 ALA A C 1
ATOM 1329 O O . ALA A 1 179 ? 19.097 -17.318 15.112 1.00 43.00 179 ALA A O 1
ATOM 1330 N N . ALA A 1 180 ? 18.743 -15.582 13.732 1.00 36.31 180 ALA A N 1
ATOM 1331 C CA . ALA A 1 180 ? 19.592 -16.042 12.648 1.00 36.31 180 ALA A CA 1
ATOM 1332 C C . ALA A 1 180 ? 20.299 -14.820 12.058 1.00 36.31 180 ALA A C 1
ATOM 1334 O O . ALA A 1 180 ? 19.656 -13.914 11.530 1.00 36.31 180 ALA A O 1
ATOM 1335 N N . ASN A 1 181 ? 21.627 -14.799 12.194 1.00 44.97 181 ASN A N 1
ATOM 1336 C CA . ASN A 1 181 ? 22.516 -13.953 11.406 1.00 44.97 181 ASN A CA 1
ATOM 1337 C C . ASN A 1 181 ? 22.188 -14.170 9.925 1.00 44.97 181 ASN A C 1
ATOM 1339 O O . ASN A 1 181 ? 22.426 -15.254 9.395 1.00 44.97 181 ASN A O 1
ATOM 1343 N N . GLY A 1 182 ? 21.617 -13.156 9.285 1.00 35.12 182 GLY A N 1
ATOM 1344 C CA . GLY A 1 182 ? 21.419 -13.110 7.847 1.00 35.12 182 GLY A CA 1
ATOM 1345 C C . GLY A 1 182 ? 22.254 -11.976 7.286 1.00 35.12 182 GLY A C 1
ATOM 1346 O O . GLY A 1 182 ? 21.853 -10.819 7.381 1.00 35.12 182 GLY A O 1
ATOM 1347 N N . ASP A 1 183 ? 23.415 -12.320 6.734 1.00 34.06 183 ASP A N 1
ATOM 1348 C CA . ASP A 1 183 ? 24.187 -11.448 5.860 1.00 34.06 183 ASP A CA 1
ATOM 1349 C C . ASP A 1 183 ? 23.267 -10.920 4.754 1.00 34.06 183 ASP A C 1
ATOM 1351 O O . ASP A 1 183 ? 22.709 -11.688 3.965 1.00 34.06 183 ASP A O 1
ATOM 1355 N N . TYR A 1 184 ? 23.087 -9.601 4.700 1.00 39.03 184 TYR A N 1
ATOM 1356 C CA . TYR A 1 184 ? 22.386 -8.939 3.607 1.00 39.03 184 TYR A CA 1
ATOM 1357 C C . TYR A 1 184 ? 23.266 -9.008 2.356 1.00 39.03 184 TYR A C 1
ATOM 1359 O O . TYR A 1 184 ? 24.003 -8.082 2.024 1.00 39.03 184 TYR A O 1
ATOM 1367 N N . ALA A 1 185 ? 23.204 -10.145 1.666 1.00 39.00 185 ALA A N 1
ATOM 1368 C CA . ALA A 1 185 ? 23.732 -10.294 0.326 1.00 39.00 185 ALA A CA 1
ATOM 1369 C C . ALA A 1 185 ? 22.942 -9.363 -0.600 1.00 39.00 185 ALA A C 1
ATOM 1371 O O . ALA A 1 185 ? 21.758 -9.576 -0.869 1.00 39.00 185 ALA A O 1
ATOM 1372 N N . ALA A 1 186 ? 23.613 -8.309 -1.063 1.00 41.81 186 ALA A N 1
ATOM 1373 C CA . ALA A 1 186 ? 23.146 -7.450 -2.134 1.00 41.81 186 ALA A CA 1
ATOM 1374 C C . ALA A 1 186 ? 22.643 -8.321 -3.293 1.00 41.81 186 ALA A C 1
ATOM 1376 O O . ALA A 1 186 ? 23.368 -9.188 -3.787 1.00 41.81 186 ALA A O 1
ATOM 1377 N N . GLY A 1 187 ? 21.392 -8.096 -3.702 1.00 38.72 187 GLY A N 1
ATOM 1378 C CA . GLY A 1 187 ? 20.784 -8.722 -4.868 1.00 38.72 187 GLY A CA 1
ATOM 1379 C C . GLY A 1 187 ? 21.556 -8.332 -6.120 1.00 38.72 187 GLY A C 1
ATOM 1380 O O . GLY A 1 187 ? 21.230 -7.355 -6.789 1.00 38.72 187 GLY A O 1
ATOM 1381 N N . GLY A 1 188 ? 22.613 -9.086 -6.409 1.00 34.34 188 GLY A N 1
ATOM 1382 C CA . GLY A 1 188 ? 23.324 -9.017 -7.664 1.00 34.34 188 GLY A CA 1
ATOM 1383 C C . GLY A 1 188 ? 22.334 -9.341 -8.767 1.00 34.34 188 GLY A C 1
ATOM 1384 O O . GLY A 1 188 ? 21.737 -10.420 -8.775 1.00 34.34 188 GLY A O 1
ATOM 1385 N N . TYR A 1 189 ? 22.171 -8.409 -9.704 1.00 35.66 189 TYR A N 1
ATOM 1386 C CA . TYR A 1 189 ? 21.674 -8.740 -11.027 1.00 35.66 189 TYR A CA 1
ATOM 1387 C C . TYR A 1 189 ? 22.493 -9.932 -11.499 1.00 35.66 189 TYR 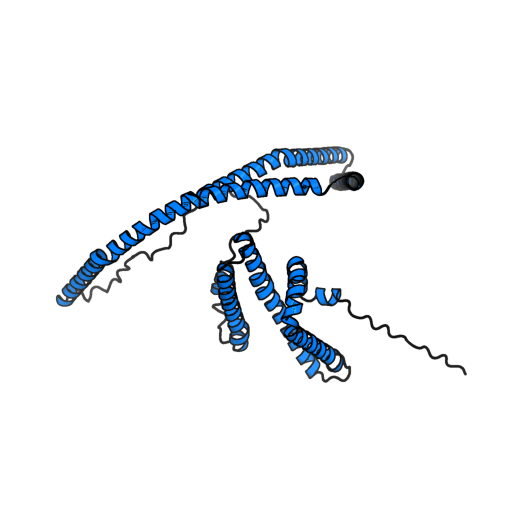A C 1
ATOM 1389 O O . TYR A 1 189 ? 23.697 -9.819 -11.748 1.00 35.66 189 TYR A O 1
ATOM 1397 N N . SER A 1 190 ? 21.847 -11.092 -11.534 1.00 38.78 190 SER A N 1
ATOM 1398 C CA . SER A 1 190 ? 22.396 -12.300 -12.113 1.00 38.78 190 SER A CA 1
ATOM 1399 C C . SER A 1 190 ? 22.534 -11.975 -13.591 1.00 38.78 190 SER A C 1
ATOM 1401 O O . SER A 1 190 ? 21.611 -12.136 -14.385 1.00 38.78 190 SER A O 1
ATOM 1403 N N . THR A 1 191 ? 23.695 -11.432 -13.954 1.00 43.62 191 THR A N 1
ATOM 1404 C CA . THR A 1 191 ? 24.203 -11.573 -15.308 1.00 43.62 191 THR A CA 1
ATOM 1405 C C . THR A 1 191 ? 24.069 -13.061 -15.592 1.00 43.62 191 THR A C 1
ATOM 1407 O O . THR A 1 191 ? 24.560 -13.845 -14.773 1.00 43.62 191 THR A O 1
ATOM 1410 N N . PRO A 1 192 ? 23.331 -13.474 -16.640 1.00 41.41 192 PRO A N 1
ATOM 1411 C CA . PRO A 1 192 ? 23.244 -14.879 -16.984 1.00 41.41 192 PRO A CA 1
ATOM 1412 C C . PRO A 1 192 ? 24.685 -15.328 -17.102 1.00 41.41 192 PRO A C 1
ATOM 1414 O O . PRO A 1 192 ? 25.436 -14.820 -17.944 1.00 41.41 192 PRO A O 1
ATOM 1417 N N . SER A 1 193 ? 25.101 -16.156 -16.141 1.00 41.69 193 SER A N 1
ATOM 1418 C CA . SER A 1 193 ? 26.451 -16.653 -16.122 1.00 41.69 193 SER A CA 1
ATOM 1419 C C . SER A 1 193 ? 26.618 -17.269 -17.494 1.00 41.69 193 SER A C 1
ATOM 1421 O O . SER A 1 193 ? 25.765 -18.012 -17.989 1.00 41.69 193 SER A O 1
ATOM 1423 N N . SER A 1 194 ? 27.706 -16.913 -18.153 1.00 48.28 194 SER A N 1
ATOM 1424 C CA . SER A 1 194 ? 28.207 -17.664 -19.282 1.00 48.28 194 SER A CA 1
ATOM 1425 C C . SER A 1 194 ? 28.675 -19.032 -18.778 1.00 48.28 194 SER A C 1
ATOM 1427 O O . SER A 1 194 ? 29.815 -19.431 -19.008 1.00 48.28 194 SER A O 1
ATOM 1429 N N . GLN A 1 195 ? 27.807 -19.764 -18.079 1.00 44.34 195 GLN A N 1
ATOM 1430 C CA . GLN A 1 195 ? 27.730 -21.195 -18.176 1.00 44.34 195 GLN A CA 1
ATOM 1431 C C . GLN A 1 195 ? 27.370 -21.434 -19.635 1.00 44.34 195 GLN A C 1
ATOM 1433 O O . GLN A 1 195 ? 26.219 -21.529 -20.052 1.00 44.34 195 GLN A O 1
ATOM 1438 N N . ALA A 1 196 ? 28.428 -21.404 -20.442 1.00 50.69 196 ALA A N 1
ATOM 1439 C CA . ALA A 1 196 ? 28.509 -22.179 -21.638 1.00 50.69 196 ALA A CA 1
ATOM 1440 C C . ALA A 1 196 ? 28.192 -23.607 -21.197 1.00 50.69 196 ALA A C 1
ATOM 1442 O O . ALA A 1 196 ? 29.087 -24.404 -20.922 1.00 50.69 196 ALA A O 1
ATOM 1443 N N . ASP A 1 197 ? 26.901 -23.921 -21.145 1.00 44.09 197 ASP A N 1
ATOM 1444 C CA . ASP A 1 197 ? 26.408 -25.180 -21.645 1.00 44.09 197 ASP A CA 1
ATOM 1445 C C . ASP A 1 197 ? 26.924 -25.238 -23.078 1.00 44.09 197 ASP A C 1
ATOM 1447 O O . ASP A 1 197 ? 26.282 -24.852 -24.055 1.00 44.09 197 ASP A O 1
ATOM 1451 N N . SER A 1 198 ? 28.188 -25.651 -23.178 1.00 53.41 198 SER A N 1
ATOM 1452 C CA . SER A 1 198 ? 28.707 -26.374 -24.306 1.00 53.41 198 SER A CA 1
ATOM 1453 C C . SER A 1 198 ? 27.730 -27.519 -24.464 1.00 53.41 198 SER A C 1
ATOM 1455 O O . SER A 1 198 ? 27.884 -28.573 -23.843 1.00 53.41 198 SER A O 1
ATOM 1457 N N . VAL A 1 199 ? 26.674 -27.274 -25.238 1.00 50.81 199 VAL A N 1
ATOM 1458 C CA . VAL A 1 199 ? 25.898 -28.320 -25.863 1.00 50.81 199 VAL A CA 1
ATOM 1459 C C . VAL A 1 199 ? 26.971 -29.237 -26.415 1.00 50.81 199 VAL A C 1
ATOM 1461 O O . VAL A 1 199 ? 27.733 -28.841 -27.301 1.00 50.81 199 VAL A O 1
ATOM 1464 N N . LYS A 1 200 ? 27.132 -30.406 -25.785 1.00 53.00 200 LYS A N 1
ATOM 1465 C CA . LYS A 1 200 ? 27.946 -31.488 -26.315 1.00 53.00 200 LYS A CA 1
ATOM 1466 C C . LYS A 1 200 ? 27.247 -31.857 -27.613 1.00 53.00 200 LYS A C 1
ATOM 1468 O O . LYS A 1 200 ? 26.404 -32.747 -27.625 1.00 53.00 200 LYS A O 1
ATOM 1473 N N . LEU A 1 201 ? 27.531 -31.107 -28.682 1.00 54.09 201 LEU A N 1
ATOM 1474 C CA . LEU A 1 201 ? 27.259 -31.529 -30.037 1.00 54.09 201 LEU A CA 1
ATOM 1475 C C . LEU A 1 201 ? 27.999 -32.852 -30.130 1.00 54.09 201 LEU A C 1
ATOM 1477 O O . LEU A 1 201 ? 29.228 -32.907 -30.073 1.00 54.09 201 LEU A O 1
ATOM 1481 N N . SER A 1 202 ? 27.200 -33.910 -30.102 1.00 52.97 202 SER A N 1
ATOM 1482 C CA . SER A 1 202 ? 27.601 -35.298 -30.201 1.00 52.97 202 SER A CA 1
ATOM 1483 C C . SER A 1 202 ? 28.755 -35.444 -31.185 1.00 52.97 202 SER A C 1
ATOM 1485 O O . SER A 1 202 ? 28.736 -34.847 -32.263 1.00 52.97 202 SER A O 1
ATOM 1487 N N . SER A 1 203 ? 29.734 -36.250 -30.785 1.00 55.44 203 SER A N 1
ATOM 1488 C CA . SER A 1 203 ? 31.052 -36.513 -31.374 1.00 55.44 203 SER A CA 1
ATOM 1489 C C . SER A 1 203 ? 31.062 -37.082 -32.805 1.00 55.44 203 SER A C 1
ATOM 1491 O O . SER A 1 203 ? 31.965 -37.828 -33.161 1.00 55.44 203 SER A O 1
ATOM 1493 N N . VAL A 1 204 ? 30.055 -36.774 -33.619 1.00 57.44 204 VAL A N 1
ATOM 1494 C CA . VAL A 1 204 ? 29.875 -37.264 -34.992 1.00 57.44 204 VAL A CA 1
ATOM 1495 C C . VAL A 1 204 ? 30.307 -36.204 -36.021 1.00 57.44 204 VAL A C 1
ATOM 1497 O O . VAL A 1 204 ? 30.587 -36.531 -37.165 1.00 57.44 204 VAL A O 1
ATOM 1500 N N . GLY A 1 205 ? 30.431 -34.928 -35.625 1.00 54.59 205 GLY A N 1
ATOM 1501 C CA . GLY A 1 205 ? 30.826 -33.828 -36.523 1.00 54.59 205 GLY A CA 1
ATOM 1502 C C . GLY A 1 205 ? 32.320 -33.468 -36.541 1.00 54.59 205 GLY A C 1
ATOM 1503 O O . GLY A 1 205 ? 32.720 -32.593 -37.304 1.00 54.59 205 GLY A O 1
ATOM 1504 N N . SER A 1 206 ? 33.152 -34.095 -35.703 1.00 55.53 206 SER A N 1
ATOM 1505 C CA . SER A 1 206 ? 34.573 -33.739 -35.531 1.00 55.53 206 SER A CA 1
ATOM 1506 C C . SER A 1 206 ? 35.531 -34.342 -36.566 1.00 55.53 206 SER A C 1
ATOM 1508 O O . SER A 1 206 ? 36.712 -34.004 -36.550 1.00 55.53 206 SER A O 1
ATOM 1510 N N . GLU A 1 207 ? 35.058 -35.213 -37.460 1.00 61.81 207 GLU A N 1
ATOM 1511 C CA . GLU A 1 207 ? 35.917 -35.899 -38.442 1.00 61.81 207 GLU A CA 1
ATOM 1512 C C . GLU A 1 207 ? 36.080 -35.143 -39.767 1.00 61.81 207 GLU A C 1
ATOM 1514 O O . GLU A 1 207 ? 36.967 -35.466 -40.555 1.00 61.81 207 GLU A O 1
ATOM 1519 N N . LEU A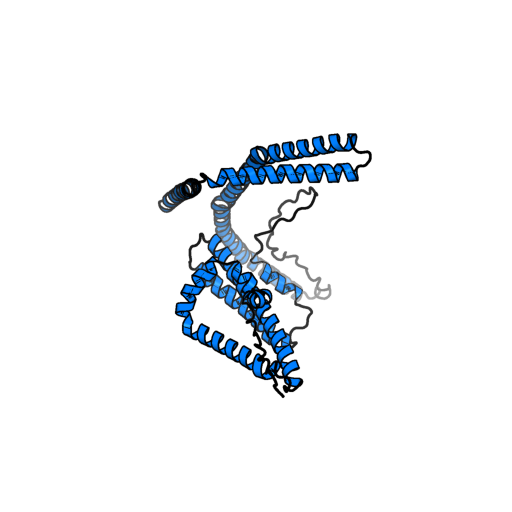 1 208 ? 35.286 -34.096 -40.008 1.00 77.31 208 LEU A N 1
ATOM 1520 C CA . LEU A 1 208 ? 35.434 -33.274 -41.206 1.00 77.31 208 LEU A CA 1
ATOM 1521 C C . LEU A 1 208 ? 36.375 -32.090 -40.913 1.00 77.31 208 LEU A C 1
ATOM 1523 O O . LEU A 1 208 ? 36.008 -31.204 -40.133 1.00 77.31 208 LEU A O 1
ATOM 1527 N N . PRO A 1 209 ? 37.570 -32.021 -41.535 1.00 79.00 209 PRO A N 1
ATOM 1528 C CA . PRO A 1 209 ? 38.576 -30.995 -41.232 1.00 79.00 209 PRO A CA 1
ATOM 1529 C C . PRO A 1 209 ? 38.038 -29.567 -41.412 1.00 79.00 209 PRO A C 1
ATOM 1531 O O . PRO A 1 209 ? 38.328 -28.687 -40.603 1.00 79.00 209 PRO A O 1
ATOM 1534 N N . HIS A 1 210 ? 37.149 -29.361 -42.385 1.00 82.75 210 HIS A N 1
ATOM 1535 C CA . HIS A 1 210 ? 36.517 -28.067 -42.649 1.00 82.75 210 HIS A CA 1
ATOM 1536 C C . HIS A 1 210 ? 35.593 -27.586 -41.518 1.00 82.75 210 HIS A C 1
ATOM 1538 O O . HIS A 1 210 ? 35.494 -26.386 -41.269 1.00 82.75 210 HIS A O 1
ATOM 1544 N N . VAL A 1 211 ? 34.944 -28.498 -40.784 1.00 84.94 211 VAL A N 1
ATOM 1545 C CA . VAL A 1 211 ? 34.081 -28.133 -39.645 1.00 84.94 211 VAL A CA 1
ATOM 1546 C C . VAL A 1 211 ? 34.930 -27.649 -38.468 1.00 84.94 211 VAL A C 1
ATOM 1548 O O . VAL A 1 211 ? 34.564 -26.694 -37.781 1.00 84.94 211 VAL A O 1
ATOM 1551 N N . ARG A 1 212 ? 36.108 -28.252 -38.266 1.00 83.62 212 ARG A N 1
ATOM 1552 C CA . ARG A 1 212 ? 37.061 -27.832 -37.232 1.00 83.62 212 ARG A CA 1
ATOM 1553 C C . ARG A 1 212 ? 37.637 -26.448 -37.523 1.00 83.62 212 ARG A C 1
ATOM 1555 O O . ARG A 1 212 ? 37.709 -25.625 -36.613 1.00 83.62 212 ARG A O 1
ATOM 1562 N N . GLU A 1 213 ? 38.007 -26.175 -38.771 1.00 88.38 213 GLU A N 1
ATOM 1563 C CA . GLU A 1 213 ? 38.469 -24.847 -39.192 1.00 88.38 213 GLU A CA 1
ATOM 1564 C C . GLU A 1 213 ? 37.382 -23.787 -38.997 1.00 88.38 213 GLU A C 1
ATOM 1566 O O . GLU A 1 213 ? 37.650 -22.741 -38.406 1.00 88.38 213 GLU A O 1
ATOM 1571 N N . LEU A 1 214 ? 36.135 -24.078 -39.382 1.00 87.75 214 LEU A N 1
ATOM 1572 C CA . LEU A 1 214 ? 35.011 -23.161 -39.182 1.00 87.75 214 LEU A CA 1
ATOM 1573 C C . LEU A 1 214 ? 34.752 -22.883 -37.690 1.00 87.75 214 LEU A C 1
ATOM 1575 O O . LEU A 1 214 ? 34.563 -21.732 -37.292 1.00 87.75 214 LEU A O 1
ATOM 1579 N N . SER A 1 215 ? 34.788 -23.922 -36.850 1.00 87.62 215 SER A N 1
ATOM 1580 C CA . SER A 1 215 ? 34.629 -23.799 -35.396 1.00 87.62 215 SER A CA 1
ATOM 1581 C C . SER A 1 215 ? 35.752 -22.970 -34.767 1.00 87.62 215 SER A C 1
ATOM 1583 O O . SER A 1 215 ? 35.498 -22.125 -33.903 1.00 87.62 215 SER A O 1
ATOM 1585 N N . ASN A 1 216 ? 36.994 -23.169 -35.214 1.00 89.94 216 ASN A N 1
ATOM 1586 C CA . ASN A 1 216 ? 38.143 -22.400 -34.743 1.00 89.94 216 ASN A CA 1
ATOM 1587 C C . ASN A 1 216 ? 38.020 -20.927 -35.142 1.00 89.94 216 ASN A C 1
ATOM 1589 O O . ASN A 1 216 ? 38.174 -20.062 -34.282 1.00 89.94 216 ASN A O 1
ATOM 1593 N N . THR A 1 217 ? 37.670 -20.639 -36.398 1.00 93.62 217 THR A N 1
ATOM 1594 C CA . THR A 1 217 ? 37.457 -19.268 -36.891 1.00 93.62 217 THR A CA 1
ATOM 1595 C C . THR A 1 217 ? 36.311 -18.583 -36.154 1.00 93.62 217 THR A C 1
ATOM 1597 O O . THR A 1 217 ? 36.450 -17.443 -35.726 1.00 93.62 217 THR A O 1
ATOM 1600 N N . THR A 1 218 ? 35.206 -19.292 -35.914 1.00 93.00 218 THR A N 1
ATOM 1601 C CA . THR A 1 218 ? 34.062 -18.766 -35.151 1.00 93.00 218 THR A CA 1
ATOM 1602 C C . THR A 1 218 ? 34.455 -18.445 -33.709 1.00 93.00 218 THR A C 1
ATOM 1604 O O . THR A 1 218 ? 34.101 -17.394 -33.176 1.00 93.00 218 THR A O 1
ATOM 1607 N N . THR A 1 219 ? 35.237 -19.320 -33.073 1.00 93.56 219 THR A N 1
ATOM 1608 C CA . THR A 1 219 ? 35.719 -19.105 -31.701 1.00 93.56 219 THR A CA 1
ATOM 1609 C C . THR A 1 219 ? 36.723 -17.953 -31.633 1.00 93.56 219 THR A C 1
ATOM 1611 O O . THR A 1 219 ? 36.664 -17.147 -30.706 1.00 93.56 219 THR A O 1
ATOM 1614 N N . ALA A 1 220 ? 37.624 -17.847 -32.613 1.00 95.75 220 ALA A N 1
ATOM 1615 C CA . ALA A 1 220 ? 38.584 -16.754 -32.718 1.00 95.75 220 ALA A CA 1
ATOM 1616 C C . ALA A 1 220 ? 37.878 -15.410 -32.937 1.00 95.75 220 ALA A C 1
ATOM 1618 O O . ALA A 1 220 ? 38.163 -14.460 -32.216 1.00 95.75 220 ALA A O 1
ATOM 1619 N N . LEU A 1 221 ? 36.898 -15.353 -33.845 1.00 95.12 221 LEU A N 1
ATOM 1620 C CA . LEU A 1 221 ? 36.092 -14.158 -34.089 1.00 95.12 221 LEU A CA 1
ATOM 1621 C C . LEU A 1 221 ? 35.306 -13.745 -32.840 1.00 95.12 221 LEU A C 1
ATOM 1623 O O . LEU A 1 221 ? 35.278 -12.572 -32.490 1.00 95.12 221 LEU A O 1
ATOM 1627 N N . ARG A 1 222 ? 34.706 -14.704 -32.125 1.00 94.06 222 ARG A N 1
ATOM 1628 C CA . ARG A 1 222 ? 33.999 -14.425 -30.868 1.00 94.06 222 ARG A CA 1
ATOM 1629 C C . ARG A 1 222 ? 34.927 -13.829 -29.809 1.00 94.06 222 ARG A C 1
ATOM 1631 O O . ARG A 1 222 ? 34.519 -12.898 -29.120 1.00 94.06 222 ARG A O 1
ATOM 1638 N N . ARG A 1 223 ? 36.149 -14.360 -29.671 1.00 95.69 223 ARG A N 1
ATOM 1639 C CA . ARG A 1 223 ? 37.160 -13.794 -28.763 1.00 95.69 223 ARG A CA 1
ATOM 1640 C C . ARG A 1 223 ? 37.563 -12.390 -29.196 1.00 95.69 223 ARG A C 1
ATOM 1642 O O . ARG A 1 223 ? 37.495 -11.490 -28.376 1.00 95.69 223 ARG A O 1
ATOM 1649 N N . ASP A 1 224 ? 37.857 -12.186 -30.478 1.00 97.00 224 ASP A N 1
ATOM 1650 C CA . ASP A 1 224 ? 38.241 -10.868 -31.000 1.00 97.00 224 ASP A CA 1
ATOM 1651 C C . ASP A 1 224 ? 37.137 -9.823 -30.774 1.00 97.00 224 ASP A C 1
ATOM 1653 O O . ASP A 1 224 ? 37.416 -8.711 -30.335 1.00 97.00 224 ASP A O 1
ATOM 1657 N N . ILE A 1 225 ? 35.865 -10.194 -30.976 1.00 94.06 225 ILE A N 1
ATOM 1658 C CA . ILE A 1 225 ? 34.720 -9.317 -30.685 1.00 94.06 225 ILE A CA 1
ATOM 1659 C C . ILE A 1 225 ? 34.628 -9.004 -29.186 1.00 94.06 225 ILE A C 1
ATOM 1661 O O . ILE A 1 225 ? 34.417 -7.851 -28.799 1.00 94.06 225 ILE A O 1
ATOM 1665 N N . SER A 1 226 ? 34.782 -10.021 -28.336 1.00 94.62 226 SER A N 1
ATOM 1666 C CA . SER A 1 226 ? 34.738 -9.856 -26.884 1.00 94.62 226 SER A CA 1
ATOM 1667 C C . SER A 1 226 ? 35.846 -8.927 -26.389 1.00 94.62 226 SER A C 1
ATOM 1669 O O . SER A 1 226 ? 35.575 -8.001 -25.628 1.00 94.62 226 SER A O 1
ATOM 1671 N N . ASP A 1 227 ? 37.070 -9.136 -26.861 1.00 96.00 227 ASP A N 1
ATOM 1672 C CA . ASP A 1 227 ? 38.254 -8.438 -26.369 1.00 96.00 227 ASP A CA 1
ATOM 1673 C C . ASP A 1 227 ? 38.349 -7.011 -26.924 1.00 96.00 227 ASP A C 1
ATOM 1675 O O . ASP A 1 227 ? 38.737 -6.099 -26.197 1.00 96.00 227 ASP A O 1
ATOM 1679 N N . LYS A 1 228 ? 37.953 -6.780 -28.187 1.00 95.69 228 LYS A N 1
ATOM 1680 C CA . LYS A 1 228 ? 38.021 -5.444 -28.806 1.00 95.69 228 LYS A CA 1
ATOM 1681 C C . LYS A 1 228 ? 36.834 -4.547 -28.499 1.00 95.69 228 LYS A C 1
ATOM 1683 O O . LYS A 1 228 ? 37.007 -3.333 -28.471 1.00 95.69 228 LYS A O 1
ATOM 1688 N N . TYR A 1 229 ? 35.640 -5.108 -28.313 1.00 93.19 229 TYR A N 1
ATOM 1689 C CA . TYR A 1 229 ? 34.424 -4.299 -28.195 1.00 93.19 229 TYR A CA 1
ATOM 1690 C C . TYR A 1 229 ? 33.736 -4.472 -26.848 1.00 93.19 229 TYR A C 1
ATOM 1692 O O . TYR A 1 229 ? 33.420 -3.477 -26.198 1.00 93.19 229 TYR A O 1
ATOM 1700 N N . ILE A 1 230 ? 33.521 -5.708 -26.393 1.00 91.94 230 ILE A N 1
ATOM 1701 C CA . ILE A 1 230 ? 32.720 -5.951 -25.185 1.00 91.94 230 ILE A CA 1
ATOM 1702 C C . ILE A 1 230 ? 33.491 -5.543 -23.926 1.00 91.94 230 ILE A C 1
ATOM 1704 O O . ILE A 1 230 ? 32.975 -4.765 -23.125 1.00 91.94 230 ILE A O 1
ATOM 1708 N N . ALA A 1 231 ? 34.724 -6.027 -23.758 1.00 92.44 231 ALA A N 1
ATOM 1709 C CA . ALA A 1 231 ? 35.523 -5.745 -22.570 1.00 92.44 231 ALA A CA 1
ATOM 1710 C C . ALA A 1 231 ? 35.828 -4.240 -22.404 1.00 92.44 231 ALA A C 1
ATOM 1712 O O . ALA A 1 231 ? 35.560 -3.726 -21.319 1.00 92.44 231 ALA A O 1
ATOM 1713 N N . PRO A 1 232 ? 36.263 -3.492 -23.440 1.00 95.12 232 PRO A N 1
ATOM 1714 C CA . PRO A 1 232 ? 36.509 -2.053 -23.311 1.00 95.12 232 PRO A CA 1
ATOM 1715 C C . PRO A 1 232 ? 35.237 -1.241 -23.052 1.00 95.12 232 PRO A C 1
ATOM 1717 O O . PRO A 1 232 ? 35.259 -0.274 -22.297 1.00 95.12 232 PRO A O 1
ATOM 1720 N N . THR A 1 233 ? 34.104 -1.637 -23.640 1.00 91.38 233 THR A N 1
ATOM 1721 C CA . THR A 1 233 ? 32.823 -0.964 -23.374 1.00 91.38 233 THR A CA 1
ATOM 1722 C C . THR A 1 233 ? 32.389 -1.188 -21.929 1.00 91.38 233 THR A C 1
ATOM 1724 O O . THR A 1 233 ? 31.941 -0.256 -21.266 1.00 91.38 233 THR A O 1
ATOM 1727 N N . LYS A 1 234 ? 32.566 -2.408 -21.411 1.00 93.44 234 LYS A N 1
ATOM 1728 C CA . LYS A 1 234 ? 32.263 -2.731 -20.017 1.00 93.44 234 LYS A CA 1
ATOM 1729 C C . LYS A 1 234 ? 33.131 -1.921 -19.052 1.00 93.44 234 LYS A C 1
ATOM 1731 O O . LYS A 1 234 ? 32.581 -1.309 -18.143 1.00 93.44 234 LYS A O 1
ATOM 1736 N N . THR A 1 235 ? 34.445 -1.861 -19.275 1.00 93.56 235 THR A N 1
ATOM 1737 C CA . THR A 1 235 ? 35.349 -1.082 -18.412 1.00 93.56 235 THR A CA 1
ATOM 1738 C C . THR A 1 235 ? 35.056 0.413 -18.481 1.00 93.56 235 THR A C 1
ATOM 1740 O O . THR A 1 235 ? 35.077 1.086 -17.453 1.00 93.56 235 THR A O 1
ATOM 1743 N N . MET A 1 236 ? 34.718 0.937 -19.664 1.00 91.88 236 MET A N 1
ATOM 1744 C CA . MET A 1 236 ? 34.294 2.326 -19.822 1.00 91.88 236 MET A CA 1
ATOM 1745 C C . MET A 1 236 ? 33.021 2.601 -19.013 1.00 91.88 236 MET A C 1
ATOM 1747 O O . MET A 1 236 ? 33.007 3.528 -18.209 1.00 91.88 236 MET A O 1
ATOM 1751 N N . ILE A 1 237 ? 31.981 1.774 -19.153 1.00 91.12 237 ILE A N 1
ATOM 1752 C CA . ILE A 1 237 ? 30.726 1.918 -18.398 1.00 91.12 237 ILE A CA 1
ATOM 1753 C C . ILE A 1 237 ? 30.976 1.848 -16.885 1.00 91.12 237 ILE A C 1
ATOM 1755 O O . ILE A 1 237 ? 30.514 2.722 -16.153 1.00 91.12 237 ILE A O 1
ATOM 1759 N N . GLU A 1 238 ? 31.739 0.859 -16.413 1.00 92.88 238 GLU A N 1
ATOM 1760 C CA . GLU A 1 238 ? 32.081 0.717 -14.991 1.00 92.88 238 GLU A CA 1
ATOM 1761 C C . GLU A 1 238 ? 32.836 1.946 -14.464 1.00 92.88 238 GLU A C 1
ATOM 1763 O O . GLU A 1 238 ? 32.517 2.438 -13.383 1.00 92.88 238 GLU A O 1
ATOM 1768 N N . SER A 1 239 ? 33.748 2.526 -15.255 1.00 94.06 239 SER A N 1
ATOM 1769 C CA . SER A 1 239 ? 34.496 3.728 -14.858 1.00 94.06 239 SER A CA 1
ATOM 1770 C C . SER A 1 239 ? 33.625 4.976 -14.656 1.00 94.06 239 SER A C 1
ATOM 1772 O O . SER A 1 239 ? 33.975 5.835 -13.849 1.00 94.06 239 SER A O 1
ATOM 1774 N N . TYR A 1 240 ? 32.475 5.073 -15.335 1.00 88.69 240 TYR A N 1
ATOM 1775 C CA . TYR A 1 240 ? 31.517 6.171 -15.140 1.00 88.69 240 TYR A CA 1
ATOM 1776 C C . TYR A 1 240 ? 30.508 5.883 -14.021 1.00 88.69 240 TYR A C 1
ATOM 1778 O O . TYR A 1 240 ? 30.066 6.802 -13.322 1.00 88.69 240 TYR A O 1
ATOM 1786 N N . LEU A 1 241 ? 30.133 4.616 -13.841 1.00 91.25 241 LEU A N 1
ATOM 1787 C CA . LEU A 1 241 ? 29.125 4.222 -12.860 1.00 91.25 241 LEU A CA 1
ATOM 1788 C C . LEU A 1 241 ? 29.683 4.134 -11.437 1.00 91.25 241 LEU A C 1
ATOM 1790 O O . LEU A 1 241 ? 29.013 4.594 -10.514 1.00 91.25 241 LEU A O 1
ATOM 1794 N N . GLU A 1 242 ? 30.894 3.607 -11.242 1.00 91.38 242 GLU A N 1
ATOM 1795 C CA . GLU A 1 242 ? 31.477 3.407 -9.905 1.00 91.38 242 GLU A CA 1
ATOM 1796 C C . GLU A 1 242 ? 31.640 4.711 -9.096 1.00 91.38 242 GLU A C 1
ATOM 1798 O O . GLU A 1 242 ? 31.211 4.751 -7.938 1.00 91.38 242 GLU A O 1
ATOM 1803 N N . PRO A 1 243 ? 32.147 5.827 -9.664 1.00 93.00 243 PRO A N 1
ATOM 1804 C CA . PRO A 1 243 ? 32.220 7.094 -8.935 1.00 93.00 243 PRO A CA 1
ATOM 1805 C C . PRO A 1 243 ? 30.837 7.639 -8.571 1.00 93.00 243 PRO A C 1
ATOM 1807 O O . PRO A 1 243 ? 30.649 8.187 -7.486 1.00 93.00 243 PRO A O 1
ATOM 1810 N N . THR A 1 244 ? 29.856 7.469 -9.462 1.00 88.31 244 THR A N 1
ATOM 1811 C CA . THR A 1 244 ? 28.478 7.922 -9.234 1.00 88.31 244 THR A CA 1
ATOM 1812 C C . THR A 1 244 ? 27.828 7.120 -8.112 1.00 88.31 244 THR A C 1
ATOM 1814 O O . THR A 1 244 ? 27.235 7.700 -7.205 1.00 88.31 244 THR A O 1
ATOM 1817 N N . LYS A 1 245 ? 27.999 5.795 -8.127 1.00 91.50 245 LYS A N 1
ATOM 1818 C CA . LYS A 1 245 ? 27.542 4.896 -7.067 1.00 91.50 245 LYS A CA 1
ATOM 1819 C C . LYS A 1 245 ? 28.181 5.255 -5.726 1.00 91.50 245 LYS A C 1
ATOM 1821 O O . LYS A 1 245 ? 27.459 5.479 -4.761 1.00 91.50 245 LYS A O 1
ATOM 1826 N N . THR A 1 246 ? 29.503 5.417 -5.696 1.00 94.06 246 THR A N 1
ATOM 1827 C CA . THR A 1 246 ? 30.244 5.812 -4.487 1.00 94.06 246 THR A CA 1
ATOM 1828 C C . THR A 1 246 ? 29.762 7.163 -3.952 1.00 94.06 246 THR A C 1
ATOM 1830 O O . THR A 1 246 ? 29.573 7.330 -2.749 1.00 94.06 246 THR A O 1
ATOM 1833 N N . LYS A 1 247 ? 29.503 8.135 -4.839 1.00 93.00 247 LYS A N 1
ATOM 1834 C CA . LYS A 1 247 ? 28.983 9.452 -4.454 1.00 93.00 247 LYS A CA 1
ATOM 1835 C C . LYS A 1 247 ? 27.577 9.357 -3.863 1.00 93.00 247 LYS A C 1
ATOM 1837 O O . LYS A 1 247 ? 27.315 9.998 -2.851 1.00 93.00 247 LYS A O 1
ATOM 1842 N N . ILE A 1 248 ? 26.694 8.551 -4.453 1.00 89.19 248 ILE A N 1
ATOM 1843 C CA . ILE A 1 248 ? 25.337 8.338 -3.932 1.00 89.19 248 ILE A CA 1
ATOM 1844 C C . ILE A 1 248 ? 25.382 7.644 -2.564 1.00 89.19 248 ILE A C 1
ATOM 1846 O O . ILE A 1 248 ? 24.691 8.061 -1.633 1.00 89.19 248 ILE A O 1
ATOM 1850 N N . GLU A 1 249 ? 26.222 6.619 -2.427 1.00 91.00 249 GLU A N 1
ATOM 1851 C CA . GLU A 1 249 ? 26.402 5.887 -1.174 1.00 91.00 249 GLU A CA 1
ATOM 1852 C C . GLU A 1 249 ? 26.912 6.802 -0.053 1.00 91.00 249 GLU A C 1
ATOM 1854 O O . GLU A 1 249 ? 26.338 6.821 1.037 1.00 91.00 249 GLU A O 1
ATOM 1859 N N . ALA A 1 250 ? 27.927 7.620 -0.336 1.00 94.50 250 ALA A N 1
ATOM 1860 C CA . ALA A 1 250 ? 28.510 8.530 0.643 1.00 94.50 250 ALA A CA 1
ATOM 1861 C C . ALA A 1 250 ? 27.596 9.717 0.994 1.00 94.50 250 ALA A C 1
ATOM 1863 O O . ALA A 1 250 ? 27.504 10.082 2.162 1.00 94.50 250 ALA A O 1
ATOM 1864 N N . GLN A 1 251 ? 26.928 10.329 0.008 1.00 90.06 251 GLN A N 1
ATOM 1865 C CA . GLN A 1 251 ? 26.149 11.556 0.231 1.00 90.06 251 GLN A CA 1
ATOM 1866 C C . GLN A 1 251 ? 24.739 11.304 0.760 1.00 90.06 251 GLN A C 1
ATOM 1868 O O . GLN A 1 251 ? 24.212 12.143 1.483 1.00 90.06 251 GLN A O 1
ATOM 1873 N N . TYR A 1 252 ? 24.120 10.176 0.410 1.00 83.00 252 TYR A N 1
ATOM 1874 C CA . TYR A 1 252 ? 22.718 9.931 0.749 1.00 83.00 252 TYR A CA 1
ATOM 1875 C C . TYR A 1 252 ? 22.550 8.715 1.647 1.00 83.00 252 TYR A C 1
ATOM 1877 O O . TYR A 1 252 ? 21.913 8.812 2.693 1.00 83.00 252 TYR A O 1
ATOM 1885 N N . ILE A 1 253 ? 23.138 7.575 1.283 1.00 89.56 253 ILE A N 1
ATOM 1886 C CA . ILE A 1 253 ? 22.871 6.322 2.000 1.00 89.56 253 ILE A CA 1
ATOM 1887 C C . ILE A 1 253 ? 23.494 6.349 3.402 1.00 89.56 253 ILE A C 1
ATOM 1889 O O . ILE A 1 253 ? 22.811 6.026 4.374 1.00 89.56 253 ILE A O 1
ATOM 1893 N N . HIS A 1 254 ? 24.754 6.777 3.536 1.00 92.12 254 HIS A N 1
ATOM 1894 C CA . HIS A 1 254 ? 25.426 6.820 4.838 1.00 92.12 254 HIS A CA 1
ATOM 1895 C C . HIS A 1 254 ? 24.741 7.774 5.843 1.00 92.12 254 HIS A C 1
ATOM 1897 O O . HIS A 1 254 ? 24.413 7.317 6.941 1.00 92.12 254 HIS A O 1
ATOM 1903 N N . PRO A 1 255 ? 24.420 9.042 5.503 1.00 92.31 255 PRO A N 1
ATOM 1904 C CA . PRO A 1 255 ? 23.751 9.950 6.440 1.00 92.31 255 PRO A CA 1
ATOM 1905 C C . PRO A 1 255 ? 22.335 9.505 6.817 1.00 92.31 255 PRO A C 1
ATOM 1907 O O . PRO A 1 255 ? 21.906 9.705 7.953 1.00 92.31 255 PRO A O 1
ATOM 1910 N N . ILE A 1 256 ? 21.599 8.885 5.886 1.00 88.31 256 ILE A N 1
ATOM 1911 C CA . ILE A 1 256 ? 20.273 8.330 6.184 1.00 88.31 256 ILE A CA 1
ATOM 1912 C C . ILE A 1 256 ? 20.398 7.212 7.220 1.00 88.31 256 ILE A C 1
ATOM 1914 O O . ILE A 1 256 ? 19.687 7.235 8.224 1.00 88.31 256 ILE A O 1
ATOM 1918 N N . ASN A 1 257 ? 21.325 6.272 7.021 1.00 90.31 257 ASN A N 1
ATOM 1919 C CA . ASN A 1 257 ? 21.544 5.177 7.965 1.00 90.31 257 ASN A CA 1
ATOM 1920 C C . ASN A 1 257 ? 21.972 5.691 9.347 1.00 90.31 257 ASN A C 1
ATOM 1922 O O . ASN A 1 257 ? 21.476 5.207 10.364 1.00 90.31 257 ASN A O 1
ATOM 1926 N N . GLU A 1 258 ? 22.827 6.713 9.395 1.00 95.19 258 GLU A N 1
ATOM 1927 C CA . GLU A 1 258 ? 23.244 7.355 10.643 1.00 95.19 258 GLU A CA 1
ATOM 1928 C C . GLU A 1 258 ? 22.067 8.019 11.378 1.00 95.19 258 GLU A C 1
ATOM 1930 O O . GLU A 1 258 ? 21.885 7.812 12.581 1.00 95.19 258 GLU A O 1
ATOM 1935 N N . ARG A 1 259 ? 21.200 8.752 10.663 1.00 90.56 259 ARG A N 1
ATOM 1936 C CA . ARG A 1 259 ? 19.984 9.353 11.242 1.00 90.56 259 ARG A CA 1
ATOM 1937 C C . ARG A 1 259 ? 19.001 8.296 11.744 1.00 90.56 259 ARG A C 1
ATOM 1939 O O . ARG A 1 259 ? 18.393 8.486 12.801 1.00 90.56 259 ARG A O 1
ATOM 1946 N N . VAL A 1 260 ? 18.851 7.185 11.023 1.00 90.31 260 VAL A N 1
ATOM 1947 C CA . VAL A 1 260 ? 17.987 6.065 11.425 1.00 90.31 260 VAL A CA 1
ATOM 1948 C C . VAL A 1 260 ? 18.494 5.423 12.715 1.00 90.31 260 VAL A C 1
ATOM 1950 O O . VAL A 1 260 ? 17.715 5.263 13.656 1.00 90.31 260 VAL A O 1
ATOM 1953 N N . GLU A 1 261 ? 19.788 5.113 12.809 1.00 93.50 261 GLU A N 1
ATOM 1954 C CA . GLU A 1 261 ? 20.361 4.528 14.028 1.00 93.50 261 GLU A CA 1
ATOM 1955 C C . GLU A 1 261 ? 20.341 5.518 15.205 1.00 93.50 261 GLU A C 1
ATOM 1957 O O . GLU A 1 261 ? 19.995 5.135 16.323 1.00 93.50 261 GLU A O 1
ATOM 1962 N N . SER A 1 262 ? 20.593 6.809 14.966 1.00 91.94 262 SER A N 1
ATOM 1963 C CA . SER A 1 262 ? 20.440 7.856 15.987 1.00 91.94 262 SER A CA 1
ATOM 1964 C C . SER A 1 262 ? 19.004 7.933 16.524 1.00 91.94 262 SER A C 1
ATOM 1966 O O . SER A 1 262 ? 18.780 7.912 17.737 1.00 91.94 262 SER A O 1
ATOM 1968 N N . THR A 1 263 ? 18.008 7.916 15.633 1.00 89.25 263 THR A N 1
ATOM 1969 C CA . THR A 1 263 ? 16.584 7.949 16.007 1.00 89.25 263 THR A CA 1
ATOM 1970 C C . THR A 1 263 ? 16.182 6.705 16.794 1.00 89.25 263 THR A C 1
ATOM 1972 O O . THR A 1 263 ? 15.487 6.797 17.804 1.00 89.25 263 THR A O 1
ATOM 1975 N N . LYS A 1 264 ? 16.651 5.529 16.374 1.00 92.56 264 LYS A N 1
ATOM 1976 C CA . LYS A 1 264 ? 16.416 4.263 17.074 1.00 92.56 264 LYS A CA 1
ATOM 1977 C C . LYS A 1 264 ? 17.010 4.277 18.482 1.00 92.56 264 LYS A C 1
ATOM 1979 O O . LYS A 1 264 ? 16.333 3.878 19.426 1.00 92.56 264 LYS A O 1
ATOM 1984 N N . ASN A 1 265 ? 18.228 4.793 18.641 1.00 93.88 265 ASN A N 1
ATOM 1985 C CA . ASN A 1 265 ? 18.855 4.958 19.951 1.00 93.88 265 ASN A CA 1
ATOM 1986 C C . ASN A 1 265 ? 18.079 5.945 20.830 1.00 93.88 265 ASN A C 1
ATOM 1988 O O . ASN A 1 265 ? 17.841 5.656 21.999 1.00 93.88 265 ASN A O 1
ATOM 1992 N N . LEU A 1 266 ? 17.616 7.067 20.272 1.00 92.62 266 LEU A N 1
ATOM 1993 C CA . LEU A 1 266 ? 16.776 8.022 20.994 1.00 92.62 266 LEU A CA 1
ATOM 1994 C C . LEU A 1 266 ? 15.467 7.379 21.472 1.00 92.62 266 LEU A C 1
ATOM 1996 O O . LEU A 1 266 ? 15.099 7.541 22.634 1.00 92.62 266 LEU A O 1
ATOM 2000 N N . ILE A 1 267 ? 14.784 6.627 20.605 1.00 90.88 267 ILE A N 1
ATOM 2001 C CA . ILE A 1 267 ? 13.541 5.922 20.947 1.00 90.88 267 ILE A CA 1
ATOM 2002 C C . ILE A 1 267 ? 13.792 4.892 22.048 1.00 90.88 267 ILE A C 1
ATOM 2004 O O . ILE A 1 267 ? 13.039 4.859 23.017 1.00 90.88 267 ILE A O 1
ATOM 2008 N N . ASN A 1 268 ? 14.853 4.091 21.937 1.00 92.44 268 ASN A N 1
ATOM 2009 C CA . ASN A 1 268 ? 15.201 3.098 22.953 1.00 92.44 268 ASN A CA 1
ATOM 2010 C C . ASN A 1 268 ? 15.518 3.760 24.300 1.00 92.44 268 ASN A C 1
ATOM 2012 O O . ASN A 1 268 ? 14.985 3.348 25.325 1.00 92.44 268 ASN A O 1
ATOM 2016 N N . ASN A 1 269 ? 16.293 4.847 24.290 1.00 93.44 269 ASN A N 1
ATOM 2017 C CA . ASN A 1 269 ? 16.601 5.605 25.500 1.00 93.44 269 ASN A CA 1
ATOM 2018 C C . ASN A 1 269 ? 15.331 6.190 26.135 1.00 93.44 269 ASN A C 1
ATOM 2020 O O . ASN A 1 269 ? 15.149 6.098 27.344 1.00 93.44 269 ASN A O 1
ATOM 2024 N N . LYS A 1 270 ? 14.414 6.747 25.331 1.00 91.25 270 LYS A N 1
ATOM 2025 C CA . LYS A 1 270 ? 13.132 7.277 25.826 1.00 91.25 270 LYS A CA 1
ATOM 2026 C C . LYS A 1 270 ? 12.191 6.181 26.314 1.00 91.25 270 LYS A C 1
ATOM 2028 O O . LYS A 1 270 ? 11.444 6.396 27.267 1.00 91.25 270 LYS A O 1
ATOM 2033 N N . TYR A 1 271 ? 12.235 5.009 25.694 1.00 89.19 271 TYR A N 1
ATOM 2034 C CA . TYR A 1 271 ? 11.501 3.840 26.152 1.00 89.19 271 TYR A CA 1
ATOM 2035 C C . TYR A 1 271 ? 11.991 3.395 27.535 1.00 89.19 271 TYR A C 1
ATOM 2037 O O . TYR A 1 271 ? 11.174 3.230 28.442 1.00 89.19 271 TYR A O 1
ATOM 2045 N N . ASP A 1 272 ? 13.305 3.275 27.722 1.00 90.75 272 ASP A N 1
ATOM 2046 C CA . ASP A 1 272 ? 13.896 2.914 29.012 1.00 90.75 272 ASP A CA 1
ATOM 2047 C C . ASP A 1 272 ? 13.676 3.995 30.084 1.00 90.75 272 ASP A C 1
ATOM 2049 O O . ASP A 1 272 ? 13.438 3.661 31.242 1.00 90.75 272 ASP A O 1
ATOM 2053 N N . GLU A 1 273 ? 13.699 5.277 29.709 1.00 91.62 273 GLU A N 1
ATOM 2054 C CA . GLU A 1 273 ? 13.513 6.408 30.629 1.00 91.62 273 GLU A CA 1
ATOM 2055 C C . GLU A 1 273 ? 12.054 6.567 31.090 1.00 91.62 273 GLU A C 1
ATOM 2057 O O . GLU A 1 273 ? 11.800 6.765 32.276 1.00 91.62 273 GLU A O 1
ATOM 2062 N N . PHE A 1 274 ? 11.081 6.480 30.176 1.00 86.38 274 PHE A N 1
ATOM 2063 C CA . PHE A 1 274 ? 9.687 6.838 30.478 1.00 86.38 274 PHE A CA 1
ATOM 2064 C C . PHE A 1 274 ? 8.734 5.646 30.520 1.00 86.38 274 PHE A C 1
ATOM 2066 O O . PHE A 1 274 ? 7.840 5.580 31.371 1.00 86.38 274 PHE A O 1
ATOM 2073 N N . VAL A 1 275 ? 8.891 4.703 29.594 1.00 86.06 275 VAL A N 1
ATOM 2074 C CA . VAL A 1 275 ? 7.918 3.619 29.409 1.00 86.06 275 VAL A CA 1
ATOM 2075 C C . VAL A 1 275 ? 8.208 2.475 30.369 1.00 86.06 275 VAL A C 1
ATOM 2077 O O . VAL A 1 275 ? 7.306 2.024 31.076 1.00 86.06 275 VAL A O 1
ATOM 2080 N N . LYS A 1 276 ? 9.468 2.042 30.443 1.00 91.06 276 LYS A N 1
ATOM 2081 C CA . LYS A 1 276 ? 9.904 0.922 31.277 1.00 91.06 276 LYS A CA 1
ATOM 2082 C C . LYS A 1 276 ? 9.582 1.095 32.768 1.00 91.06 276 LYS A C 1
ATOM 2084 O O . LYS A 1 276 ? 8.911 0.209 33.293 1.00 91.06 276 LYS A O 1
ATOM 2089 N N . PRO A 1 277 ? 9.931 2.203 33.455 1.00 93.06 277 PRO A N 1
ATOM 2090 C CA . PRO A 1 277 ? 9.611 2.349 34.877 1.00 93.06 277 PRO A CA 1
ATOM 2091 C C . PRO A 1 277 ? 8.102 2.405 35.130 1.00 93.06 277 PRO A C 1
ATOM 2093 O O . PRO A 1 277 ? 7.617 1.859 36.118 1.00 93.06 277 PRO A O 1
ATOM 2096 N N . THR A 1 278 ? 7.334 3.008 34.217 1.00 87.19 278 THR A N 1
ATOM 2097 C CA . THR A 1 278 ? 5.868 3.049 34.314 1.00 87.19 278 THR A CA 1
ATOM 2098 C C . THR A 1 278 ? 5.269 1.649 34.183 1.00 87.19 278 THR A C 1
ATOM 2100 O O . THR A 1 278 ? 4.377 1.276 34.948 1.00 87.19 278 THR A O 1
ATOM 2103 N N . TYR A 1 279 ? 5.772 0.859 33.233 1.00 86.75 279 TYR A N 1
ATOM 2104 C CA . TYR A 1 279 ? 5.345 -0.517 33.016 1.00 86.75 279 TYR A CA 1
ATOM 2105 C C . TYR A 1 279 ? 5.726 -1.426 34.191 1.00 86.75 279 TYR A C 1
ATOM 2107 O O . TYR A 1 279 ? 4.878 -2.165 34.688 1.00 86.75 279 TYR A O 1
ATOM 2115 N N . GLU A 1 280 ? 6.966 -1.342 34.676 1.00 93.50 280 GLU A N 1
ATOM 2116 C CA . GLU A 1 280 ? 7.445 -2.112 35.827 1.00 93.50 280 GLU A CA 1
ATOM 2117 C C . GLU A 1 280 ? 6.656 -1.769 37.097 1.00 93.50 280 GLU A C 1
ATOM 2119 O O . GLU A 1 280 ? 6.182 -2.676 37.779 1.00 93.50 280 GLU A O 1
ATOM 2124 N N . ALA A 1 281 ? 6.399 -0.484 37.367 1.00 92.06 281 ALA A N 1
ATOM 2125 C CA . ALA A 1 281 ? 5.584 -0.059 38.506 1.00 92.06 281 ALA A CA 1
ATOM 2126 C C . ALA A 1 281 ? 4.127 -0.545 38.403 1.00 92.06 281 ALA A C 1
ATOM 2128 O O . ALA A 1 281 ? 3.517 -0.947 39.402 1.00 92.06 281 ALA A O 1
ATOM 2129 N N . ALA A 1 282 ? 3.550 -0.530 37.196 1.00 86.69 282 ALA A N 1
ATOM 2130 C CA . ALA A 1 282 ? 2.218 -1.074 36.956 1.00 86.69 282 ALA A CA 1
ATOM 2131 C C . ALA A 1 282 ? 2.192 -2.591 37.192 1.00 86.69 282 ALA A C 1
ATOM 2133 O O . ALA A 1 282 ? 1.319 -3.077 37.912 1.00 86.69 282 ALA A O 1
ATOM 2134 N N . TYR A 1 283 ? 3.169 -3.324 36.655 1.00 91.25 283 TYR A N 1
ATOM 2135 C CA . TYR A 1 283 ? 3.295 -4.766 36.844 1.00 91.25 283 TYR A CA 1
ATOM 2136 C C . TYR A 1 283 ? 3.475 -5.131 38.321 1.00 91.25 283 TYR A C 1
ATOM 2138 O O . TYR A 1 283 ? 2.762 -5.993 38.828 1.00 91.25 283 TYR A O 1
ATOM 2146 N N . GLU A 1 284 ? 4.350 -4.432 39.045 1.00 95.62 284 GLU A N 1
ATOM 2147 C CA . GLU A 1 284 ? 4.562 -4.636 40.479 1.00 95.62 284 GLU A CA 1
ATOM 2148 C C . GLU A 1 284 ? 3.274 -4.385 41.279 1.00 95.62 284 GLU A C 1
ATOM 2150 O O . GLU A 1 284 ? 2.918 -5.170 42.158 1.00 95.62 284 GLU A O 1
ATOM 2155 N N . THR A 1 285 ? 2.526 -3.330 40.936 1.00 92.19 285 THR A N 1
ATOM 2156 C CA . THR A 1 285 ? 1.236 -3.016 41.569 1.00 92.19 285 THR A CA 1
ATOM 2157 C C . THR A 1 285 ? 0.210 -4.126 41.335 1.00 92.19 285 THR A C 1
ATOM 2159 O O . THR A 1 285 ? -0.479 -4.536 42.272 1.00 92.19 285 THR A O 1
ATOM 2162 N N . VAL A 1 286 ? 0.109 -4.625 40.099 1.00 91.12 286 VAL A N 1
ATOM 2163 C CA . VAL A 1 286 ? -0.800 -5.721 39.728 1.00 91.12 286 VAL A CA 1
ATOM 2164 C C . VAL A 1 286 ? -0.393 -7.015 40.432 1.00 91.12 286 VAL A C 1
ATOM 2166 O O . VAL A 1 286 ? -1.249 -7.670 41.024 1.00 91.12 286 VAL A O 1
ATOM 2169 N N . SER A 1 287 ? 0.899 -7.354 40.421 1.00 94.44 287 SER A N 1
ATOM 2170 C CA . SER A 1 287 ? 1.439 -8.566 41.044 1.00 94.44 287 SER A CA 1
ATOM 2171 C C . SER A 1 287 ? 1.195 -8.567 42.552 1.00 94.44 287 SER A C 1
ATOM 2173 O O . SER A 1 287 ? 0.623 -9.519 43.077 1.00 94.44 287 SER A O 1
ATOM 2175 N N . LYS A 1 288 ? 1.509 -7.464 43.248 1.00 95.38 288 LYS A N 1
ATOM 2176 C CA . LYS A 1 288 ? 1.253 -7.319 44.692 1.00 95.38 288 LYS A CA 1
ATOM 2177 C C . LYS A 1 288 ? -0.235 -7.401 45.030 1.00 95.38 288 LYS A C 1
ATOM 2179 O O . LYS A 1 288 ? -0.611 -8.045 46.010 1.00 95.38 288 LYS A O 1
ATOM 2184 N N . ALA A 1 289 ? -1.095 -6.761 44.232 1.00 92.75 289 ALA A N 1
ATOM 2185 C CA . ALA A 1 289 ? -2.541 -6.839 44.428 1.00 92.75 289 ALA A CA 1
ATOM 2186 C C . ALA A 1 289 ? -3.054 -8.272 44.230 1.00 92.75 289 ALA A C 1
ATOM 2188 O O . ALA A 1 289 ? -3.864 -8.748 45.022 1.00 92.75 289 ALA A O 1
ATOM 2189 N N . TYR A 1 290 ? -2.567 -8.968 43.204 1.00 93.56 290 TYR A N 1
ATOM 2190 C CA . TYR A 1 290 ? -2.920 -10.355 42.938 1.00 93.56 290 TYR A CA 1
ATOM 2191 C C . TYR A 1 290 ? -2.466 -11.292 44.061 1.00 93.56 290 TYR A C 1
ATOM 2193 O O . TYR A 1 290 ? -3.293 -12.030 44.585 1.00 93.56 290 TYR A O 1
ATOM 2201 N N . GLU A 1 291 ? -1.205 -11.226 44.491 1.00 94.50 291 GLU A N 1
ATOM 2202 C CA . GLU A 1 291 ? -0.671 -12.056 45.581 1.00 94.50 291 GLU A CA 1
ATOM 2203 C C . GLU A 1 291 ? -1.434 -11.843 46.897 1.00 94.50 291 GLU A C 1
ATOM 2205 O O . GLU A 1 291 ? -1.808 -12.806 47.570 1.00 94.50 291 GLU A O 1
ATOM 2210 N N . GLY A 1 292 ? -1.759 -10.590 47.237 1.00 94.19 292 GLY A N 1
ATOM 2211 C CA . GLY A 1 292 ? -2.568 -10.280 48.418 1.00 94.19 292 GLY A CA 1
ATOM 2212 C C . GLY A 1 292 ? -3.977 -10.884 48.356 1.00 94.19 292 GLY A C 1
ATOM 2213 O O . GLY A 1 292 ? -4.480 -11.410 49.353 1.00 94.19 292 GLY A O 1
ATOM 2214 N N . ARG A 1 293 ? -4.615 -10.856 47.177 1.00 92.50 293 ARG A N 1
ATOM 2215 C CA . ARG A 1 293 ? -5.935 -11.472 46.963 1.00 92.50 293 ARG A CA 1
ATOM 2216 C C . ARG A 1 293 ? -5.858 -12.994 46.909 1.00 92.50 293 ARG A C 1
ATOM 2218 O O . ARG A 1 293 ? -6.744 -13.643 47.453 1.00 92.50 293 ARG A O 1
ATOM 2225 N N . LEU A 1 294 ? -4.811 -13.561 46.320 1.00 94.31 294 LEU A N 1
ATOM 2226 C CA . LEU A 1 294 ? -4.598 -15.004 46.258 1.00 94.31 294 LEU A CA 1
ATOM 2227 C C . LEU A 1 294 ? -4.469 -15.609 47.659 1.00 94.31 294 LEU A C 1
ATOM 2229 O O . LEU A 1 294 ? -5.043 -16.655 47.918 1.00 94.31 294 LEU A O 1
ATOM 2233 N N . ASN A 1 295 ? -3.811 -14.912 48.586 1.00 94.00 295 ASN A N 1
ATOM 2234 C CA . ASN A 1 295 ? -3.734 -15.342 49.985 1.00 94.00 295 ASN A CA 1
ATOM 2235 C C . ASN A 1 295 ? -5.062 -15.171 50.748 1.00 94.00 295 ASN A C 1
ATOM 2237 O O . ASN A 1 295 ? -5.272 -15.814 51.772 1.00 94.00 295 ASN A O 1
ATOM 2241 N N . SER A 1 296 ? -5.955 -14.296 50.270 1.00 93.44 296 SER A N 1
ATOM 2242 C CA . SER A 1 296 ? -7.258 -14.022 50.896 1.00 93.44 296 SER A CA 1
ATOM 2243 C C . SER A 1 296 ? -8.384 -14.920 50.370 1.00 93.44 296 SER A C 1
ATOM 2245 O O . SER A 1 296 ? -9.377 -15.134 51.061 1.00 93.44 296 SER A O 1
ATOM 2247 N N . PHE A 1 297 ? -8.266 -15.412 49.135 1.00 88.44 297 PHE A N 1
ATOM 2248 C CA . PHE A 1 297 ? -9.268 -16.245 48.478 1.00 88.44 297 PHE A CA 1
ATOM 2249 C C . PHE A 1 297 ? -8.750 -17.666 48.279 1.00 88.44 297 PHE A C 1
ATOM 2251 O O . PHE A 1 297 ? -7.679 -17.877 47.734 1.00 88.44 297 PHE A O 1
ATOM 2258 N N . GLU A 1 298 ? -9.581 -18.658 48.581 1.00 86.06 298 GLU A N 1
ATOM 2259 C CA . GLU A 1 298 ? -9.242 -20.081 48.420 1.00 86.06 298 GLU A CA 1
ATOM 2260 C C . GLU A 1 298 ? -9.117 -20.532 46.945 1.00 86.06 298 GLU A C 1
ATOM 2262 O O . GLU A 1 298 ? -8.771 -21.674 46.658 1.00 86.06 298 GLU A O 1
ATOM 2267 N N . SER A 1 299 ? -9.405 -19.652 45.975 1.00 93.12 299 SER A N 1
ATOM 2268 C CA . SER A 1 299 ? -9.429 -20.006 44.552 1.00 93.12 299 SER A CA 1
ATOM 2269 C C . SER A 1 299 ? -8.770 -18.948 43.662 1.00 93.12 299 SER A C 1
ATOM 2271 O O . SER A 1 299 ? -9.177 -17.781 43.673 1.00 93.12 299 SER A O 1
ATOM 2273 N N . VAL A 1 300 ? -7.850 -19.397 42.802 1.00 93.50 300 VAL A N 1
ATOM 2274 C CA . VAL A 1 300 ? -7.166 -18.588 41.774 1.00 93.50 300 VAL A CA 1
ATOM 2275 C C . VAL A 1 300 ? -8.140 -17.790 40.889 1.00 93.50 300 VAL A C 1
ATOM 2277 O O . VAL A 1 300 ? -7.930 -16.586 40.736 1.00 93.50 300 VAL A O 1
ATOM 2280 N N . PRO A 1 301 ? -9.247 -18.361 40.359 1.00 92.56 301 PRO A N 1
ATOM 2281 C CA . PRO A 1 301 ? -10.150 -17.601 39.490 1.00 92.56 301 PRO A CA 1
ATOM 2282 C C . PRO A 1 301 ? -10.796 -16.396 40.186 1.00 92.56 301 PRO A C 1
ATOM 2284 O O . PRO A 1 301 ? -10.922 -15.332 39.584 1.00 92.56 301 PRO A O 1
ATOM 2287 N N . ARG A 1 302 ? -11.166 -16.526 41.470 1.00 89.62 302 ARG A N 1
ATOM 2288 C CA . ARG A 1 302 ? -11.725 -15.403 42.243 1.00 89.62 302 ARG A CA 1
ATOM 2289 C C . ARG A 1 302 ? -10.683 -14.321 42.503 1.00 89.62 302 ARG A C 1
ATOM 2291 O O . ARG A 1 302 ? -11.020 -13.144 42.396 1.00 89.62 302 ARG A O 1
ATOM 2298 N N . ALA A 1 303 ? -9.436 -14.707 42.785 1.00 90.50 303 ALA A N 1
ATOM 2299 C CA . ALA A 1 303 ? -8.342 -13.756 42.952 1.00 90.50 303 ALA A CA 1
ATOM 2300 C C . ALA A 1 303 ? -8.145 -12.923 41.675 1.00 90.50 303 ALA A C 1
ATOM 2302 O O . ALA A 1 303 ? -8.229 -11.701 41.750 1.00 90.50 303 ALA A O 1
ATOM 2303 N N . ILE A 1 304 ? -8.041 -13.563 40.502 1.00 90.06 304 ILE A N 1
ATOM 2304 C CA . ILE A 1 304 ? -7.884 -12.874 39.206 1.00 90.06 304 ILE A CA 1
ATOM 2305 C C . ILE A 1 304 ? -9.028 -11.883 38.948 1.00 90.06 304 ILE A C 1
ATOM 2307 O O . ILE A 1 304 ? -8.774 -10.718 38.640 1.00 90.06 304 ILE A O 1
ATOM 2311 N N . VAL A 1 305 ? -10.285 -12.321 39.093 1.00 92.38 305 VAL A N 1
ATOM 2312 C CA . VAL A 1 305 ? -11.451 -11.457 38.837 1.00 92.38 305 VAL A CA 1
ATOM 2313 C C . VAL A 1 305 ? -11.477 -10.272 39.801 1.00 92.38 305 VAL A C 1
ATOM 2315 O O . VAL A 1 305 ? -11.679 -9.141 39.367 1.00 92.38 305 VAL A O 1
ATOM 2318 N N . SER A 1 306 ? -11.226 -10.506 41.092 1.00 90.50 306 SER A N 1
ATOM 2319 C CA . SER A 1 306 ? -11.214 -9.433 42.094 1.00 90.50 306 SER A CA 1
ATOM 2320 C C . SER A 1 306 ? -10.115 -8.399 41.830 1.00 90.50 306 SER A C 1
ATOM 2322 O O . SER A 1 306 ? -10.383 -7.199 41.860 1.00 90.50 306 SER A O 1
ATOM 2324 N N . THR A 1 307 ? -8.904 -8.848 41.480 1.00 91.75 307 THR A N 1
ATOM 2325 C CA . THR A 1 307 ? -7.785 -7.970 41.129 1.00 91.75 307 THR A CA 1
ATOM 2326 C C . THR A 1 307 ? -8.109 -7.152 39.882 1.00 91.75 307 THR A C 1
ATOM 2328 O O . THR A 1 307 ? -7.859 -5.950 39.864 1.00 91.75 307 THR A O 1
ATOM 2331 N N . GLY A 1 308 ? -8.731 -7.766 38.869 1.00 87.56 308 GLY A N 1
ATOM 2332 C CA . GLY A 1 308 ? -9.169 -7.074 37.657 1.00 87.56 308 GLY A CA 1
ATOM 2333 C C . GLY A 1 308 ? -10.202 -5.972 37.920 1.00 87.56 308 GLY A C 1
ATOM 2334 O O . GLY A 1 308 ? -10.068 -4.873 37.385 1.00 87.56 308 GLY A O 1
ATOM 2335 N N . VAL A 1 309 ? -11.199 -6.227 38.776 1.00 91.25 309 VAL A N 1
ATOM 2336 C CA . VAL A 1 309 ? -12.220 -5.227 39.147 1.00 91.25 309 VAL A CA 1
ATOM 2337 C C . VAL A 1 309 ? -11.595 -4.044 39.895 1.00 91.25 309 VAL A C 1
ATOM 2339 O O . VAL A 1 309 ? -11.878 -2.893 39.557 1.00 91.25 309 VAL A O 1
ATOM 2342 N N . ASP A 1 310 ? -10.705 -4.312 40.854 1.00 88.00 310 ASP A N 1
ATOM 2343 C CA . ASP A 1 310 ? -10.011 -3.274 41.629 1.00 88.00 310 ASP A CA 1
ATOM 2344 C C . ASP A 1 310 ? -9.061 -2.427 40.760 1.00 88.00 310 ASP A C 1
ATOM 2346 O O . ASP A 1 310 ? -8.944 -1.213 40.932 1.00 88.00 310 ASP A O 1
ATOM 2350 N N . LEU A 1 311 ? -8.371 -3.053 39.803 1.00 88.00 311 LEU A N 1
ATOM 2351 C CA . LEU A 1 311 ? -7.531 -2.347 38.831 1.00 88.00 311 LEU A CA 1
ATOM 2352 C C . LEU A 1 311 ? -8.363 -1.491 37.880 1.00 88.00 311 LEU A C 1
ATOM 2354 O O . LEU A 1 311 ? -7.967 -0.366 37.565 1.00 88.00 311 LEU A O 1
ATOM 2358 N N . GLY A 1 312 ? -9.513 -2.008 37.445 1.00 88.12 312 GLY A N 1
ATOM 2359 C CA . GLY A 1 312 ? -10.449 -1.293 36.588 1.00 88.12 312 GLY A CA 1
ATOM 2360 C C . GLY A 1 312 ? -10.970 -0.020 37.251 1.00 88.12 312 GLY A C 1
ATOM 2361 O O . GLY A 1 312 ? -10.889 1.054 36.654 1.00 88.12 312 GLY A O 1
ATOM 2362 N N . SER A 1 313 ? -11.430 -0.108 38.503 1.00 89.56 313 SER A N 1
ATOM 2363 C CA . SER A 1 313 ? -11.940 1.053 39.245 1.00 89.56 313 SER A CA 1
ATOM 2364 C C . SER A 1 313 ? -10.853 2.105 39.490 1.00 89.56 313 SER A C 1
ATOM 2366 O O . SER A 1 313 ? -11.063 3.279 39.186 1.00 89.56 313 SER A O 1
ATOM 2368 N N . ARG A 1 314 ? -9.651 1.693 39.918 1.00 86.50 314 ARG A N 1
ATOM 2369 C CA . ARG A 1 314 ? -8.506 2.604 40.115 1.00 86.50 314 ARG A CA 1
ATOM 2370 C C . ARG A 1 314 ? -8.059 3.288 38.826 1.00 86.50 314 ARG A C 1
ATOM 2372 O O . ARG A 1 314 ? -7.736 4.476 38.835 1.00 86.50 314 ARG A O 1
ATOM 2379 N N . THR A 1 315 ? -8.018 2.548 37.719 1.00 84.69 315 THR A N 1
ATOM 2380 C CA . THR A 1 315 ? -7.665 3.108 36.406 1.00 84.69 315 THR A CA 1
ATOM 2381 C C . THR A 1 315 ? -8.703 4.133 35.968 1.00 84.69 315 THR A C 1
ATOM 2383 O O . THR A 1 315 ? -8.345 5.227 35.536 1.00 84.69 315 THR A O 1
ATOM 2386 N N . PHE A 1 316 ? -9.987 3.820 36.142 1.00 87.56 316 PHE A N 1
ATOM 2387 C CA . PHE A 1 316 ? -11.074 4.729 35.803 1.00 87.56 316 PHE A CA 1
ATOM 2388 C C . PHE A 1 316 ? -11.040 6.019 36.638 1.00 87.56 316 PHE A C 1
ATOM 2390 O O . PHE A 1 316 ? -11.197 7.108 36.089 1.00 87.56 316 PHE A O 1
ATOM 2397 N N . GLU A 1 317 ? -10.761 5.927 37.940 1.00 89.44 317 GLU A N 1
ATOM 2398 C CA . GLU A 1 317 ? -10.598 7.098 38.811 1.00 89.44 317 GLU A CA 1
ATOM 2399 C C . GLU A 1 317 ? -9.411 7.978 38.401 1.00 89.44 317 GLU A C 1
ATOM 2401 O O . GLU A 1 317 ? -9.555 9.200 38.352 1.00 89.44 317 GLU A O 1
ATOM 2406 N N . LYS A 1 318 ? -8.266 7.378 38.039 1.00 84.12 318 LYS A N 1
ATOM 2407 C CA . LYS A 1 318 ? -7.105 8.122 37.521 1.00 84.12 318 LYS A CA 1
ATOM 2408 C C . LYS A 1 318 ? -7.399 8.814 36.191 1.00 84.12 318 LYS A C 1
ATOM 2410 O O . LYS A 1 318 ? -7.012 9.960 36.002 1.00 84.12 318 LYS A O 1
ATOM 2415 N N . ILE A 1 319 ? -8.096 8.151 35.268 1.00 78.06 319 ILE A N 1
ATOM 2416 C CA . ILE A 1 319 ? -8.489 8.776 33.994 1.00 78.06 319 ILE A CA 1
ATOM 2417 C C . ILE A 1 319 ? -9.433 9.948 34.261 1.00 78.06 319 ILE A C 1
ATOM 2419 O O . ILE A 1 319 ? -9.269 11.023 33.682 1.00 78.06 319 ILE A O 1
ATOM 2423 N N . LYS A 1 320 ? -10.393 9.770 35.172 1.00 85.88 320 LYS A N 1
ATOM 2424 C CA . LYS A 1 320 ? -11.327 10.826 35.557 1.00 85.88 320 LYS A CA 1
ATOM 2425 C C . LYS A 1 320 ? -10.603 12.021 36.184 1.00 85.88 320 LYS A C 1
ATOM 2427 O O . LYS A 1 320 ? -10.923 13.151 35.833 1.00 85.88 320 LYS A O 1
ATOM 2432 N N . SER A 1 321 ? -9.616 11.797 37.056 1.00 83.75 321 SER A N 1
ATOM 2433 C CA . SER A 1 321 ? -8.850 12.887 37.674 1.00 83.75 321 SER A CA 1
ATOM 2434 C C . SER A 1 321 ? -7.955 13.624 36.676 1.00 83.75 321 SER A C 1
ATOM 2436 O O . SER A 1 321 ? -7.919 14.849 36.707 1.00 83.75 321 SER A O 1
ATOM 2438 N N . VAL A 1 322 ? -7.301 12.913 35.750 1.00 82.00 322 VAL A N 1
ATOM 2439 C CA . VAL A 1 322 ? -6.496 13.531 34.680 1.00 82.00 322 VAL A CA 1
ATOM 2440 C C . VAL A 1 322 ? -7.374 14.341 33.725 1.00 82.00 322 VAL A C 1
ATOM 2442 O O . VAL A 1 322 ? -7.020 15.462 33.376 1.00 82.00 322 VAL A O 1
ATOM 2445 N N . THR A 1 323 ? -8.541 13.815 33.344 1.00 78.06 323 THR A N 1
ATOM 2446 C CA . THR A 1 323 ? -9.473 14.511 32.439 1.00 78.06 323 THR A CA 1
ATOM 2447 C C . THR A 1 323 ? -10.001 15.799 33.073 1.00 78.06 323 THR A C 1
ATOM 2449 O O . THR A 1 323 ? -10.011 16.836 32.423 1.00 78.06 323 THR A O 1
ATOM 2452 N N . LEU A 1 324 ? -10.356 15.763 34.363 1.00 80.00 324 LEU A N 1
ATOM 2453 C CA . LEU A 1 324 ? -10.827 16.945 35.095 1.00 80.00 324 LEU A CA 1
ATOM 2454 C C . LEU A 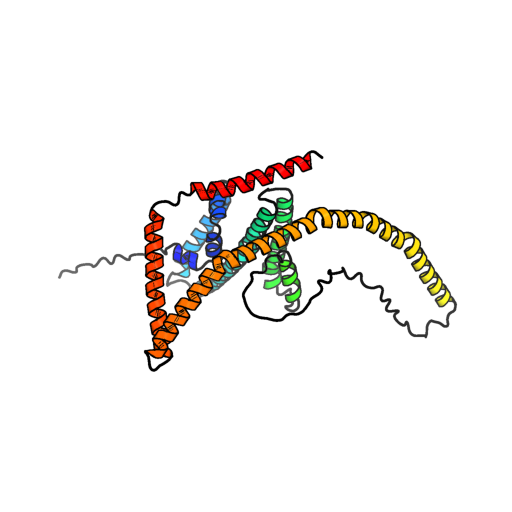1 324 ? -9.730 17.999 35.312 1.00 80.00 324 LEU A C 1
ATOM 2456 O O . LEU A 1 324 ? -10.037 19.184 35.375 1.00 80.00 324 LEU A O 1
ATOM 2460 N N . HIS A 1 325 ? -8.460 17.595 35.418 1.00 68.38 325 HIS A N 1
ATOM 2461 C CA . HIS A 1 325 ? -7.347 18.537 35.577 1.00 68.38 325 HIS A CA 1
ATOM 2462 C C . HIS A 1 325 ? -6.879 19.172 34.258 1.00 68.38 325 HIS A C 1
ATOM 2464 O O . HIS A 1 325 ? -6.329 20.272 34.289 1.00 68.38 325 HIS A O 1
ATOM 2470 N N . ASN A 1 326 ? -7.106 18.521 33.111 1.00 62.59 326 ASN A N 1
ATOM 2471 C CA . ASN A 1 326 ? -6.640 19.002 31.803 1.00 62.59 326 ASN A CA 1
ATOM 2472 C C . ASN A 1 326 ? -7.609 19.946 31.073 1.00 62.59 326 ASN A C 1
ATOM 2474 O O . ASN A 1 326 ? -7.211 20.555 30.083 1.00 62.59 326 ASN A O 1
ATOM 2478 N N . GLU A 1 327 ? -8.839 20.143 31.558 1.00 55.97 327 GLU A N 1
ATOM 2479 C CA . GLU A 1 327 ? -9.759 21.156 31.003 1.00 55.97 327 GLU A CA 1
ATOM 2480 C C . GLU A 1 327 ? -9.324 22.611 31.311 1.00 55.97 327 GLU A C 1
ATOM 2482 O O . GLU A 1 327 ? -9.964 23.554 30.851 1.00 55.97 327 GLU A O 1
ATOM 2487 N N . GLY A 1 328 ? -8.226 22.814 32.057 1.00 56.69 328 GLY A N 1
ATOM 2488 C CA . GLY A 1 328 ? -7.795 24.131 32.538 1.00 56.69 328 GLY A CA 1
ATOM 2489 C C . GLY A 1 328 ? -6.633 24.830 31.817 1.00 56.69 328 GLY A C 1
ATOM 2490 O O . GLY A 1 328 ? -6.604 26.058 31.849 1.00 56.69 328 GLY A O 1
ATOM 2491 N N . SER A 1 329 ? -5.653 24.145 31.208 1.00 51.56 329 SER A N 1
ATOM 2492 C CA . SER A 1 329 ? -4.422 24.858 30.787 1.00 51.56 329 SER A CA 1
ATOM 2493 C C . SER A 1 329 ? -3.440 24.080 29.895 1.00 51.56 329 SER A C 1
ATOM 2495 O O . SER A 1 329 ? -2.242 24.079 30.170 1.00 51.56 329 SER A O 1
ATOM 2497 N N . VAL A 1 330 ? -3.883 23.448 28.807 1.00 5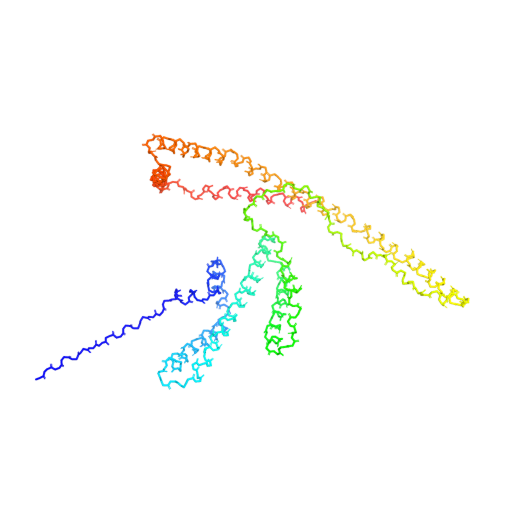0.12 330 VAL A N 1
ATOM 2498 C CA . VAL A 1 330 ? -2.941 23.086 27.728 1.00 50.12 330 VAL A CA 1
ATOM 2499 C C . VAL A 1 330 ? -3.162 24.051 26.575 1.00 50.12 330 VAL A C 1
ATOM 2501 O O . VAL A 1 330 ? -3.980 23.832 25.686 1.00 50.12 330 VAL A O 1
ATOM 2504 N N . SER A 1 331 ? -2.458 25.179 26.645 1.00 49.59 331 SER A N 1
ATOM 2505 C CA . SER A 1 331 ? -2.359 26.129 25.544 1.00 49.59 331 SER A CA 1
ATOM 2506 C C . SER A 1 331 ? -1.701 25.414 24.363 1.00 49.59 331 SER A C 1
ATOM 2508 O O . SER A 1 331 ? -0.512 25.100 24.380 1.00 49.59 331 SER A O 1
ATOM 2510 N N . THR A 1 332 ? -2.477 25.181 23.308 1.00 52.56 332 THR A N 1
ATOM 2511 C CA . THR A 1 332 ? -2.018 24.661 22.012 1.00 52.56 332 THR A CA 1
ATOM 2512 C C . THR A 1 332 ? -0.853 25.460 21.412 1.00 52.56 332 THR A C 1
ATOM 2514 O O . THR A 1 332 ? -0.174 24.959 20.521 1.00 52.56 332 THR A O 1
ATOM 2517 N N . ALA A 1 333 ? -0.565 26.669 21.909 1.00 54.78 333 ALA A N 1
ATOM 2518 C CA . ALA A 1 333 ? 0.564 27.479 21.460 1.00 54.78 333 ALA A CA 1
ATOM 2519 C C . ALA A 1 333 ? 1.938 26.857 21.784 1.00 54.78 333 ALA A C 1
ATOM 2521 O O . ALA A 1 333 ? 2.876 27.048 21.018 1.00 54.78 333 ALA A O 1
ATOM 2522 N N . GLU A 1 334 ? 2.066 26.067 22.855 1.00 47.69 334 GLU A N 1
ATOM 2523 C CA . GLU A 1 334 ? 3.373 25.539 23.287 1.00 47.69 334 GLU A CA 1
ATOM 2524 C C . GLU A 1 334 ? 3.805 24.303 22.473 1.00 47.69 334 GLU A C 1
ATOM 2526 O O . GLU A 1 334 ? 4.972 24.154 22.125 1.00 47.69 334 GLU A O 1
ATOM 2531 N N . LEU A 1 335 ? 2.845 23.474 22.046 1.00 48.22 335 LEU A N 1
ATOM 2532 C CA . LEU A 1 335 ? 3.084 22.355 21.120 1.00 48.22 335 LEU A CA 1
ATOM 2533 C C . LEU A 1 335 ? 3.357 22.815 19.679 1.00 48.22 335 LEU A C 1
ATOM 2535 O O . LEU A 1 335 ? 3.999 22.090 18.922 1.00 48.22 335 LEU A O 1
ATOM 2539 N N . THR A 1 336 ? 2.894 24.011 19.301 1.00 54.97 336 THR A N 1
ATOM 2540 C CA . THR A 1 336 ? 3.149 24.574 17.963 1.00 54.97 336 THR A CA 1
ATOM 2541 C C . THR A 1 336 ? 4.548 25.199 17.886 1.00 54.97 336 THR A C 1
ATOM 2543 O O . THR A 1 336 ? 5.234 25.037 16.882 1.00 54.97 336 THR A O 1
ATOM 2546 N N . ALA A 1 337 ? 5.024 25.819 18.974 1.00 53.66 337 ALA A N 1
ATOM 2547 C CA . ALA A 1 337 ? 6.352 26.435 19.036 1.00 53.66 337 ALA A CA 1
ATOM 2548 C C . ALA A 1 337 ? 7.506 25.422 18.883 1.00 53.66 337 ALA A C 1
ATOM 2550 O O . ALA A 1 337 ? 8.488 25.710 18.206 1.00 53.66 337 ALA A O 1
ATOM 2551 N N . VAL A 1 338 ? 7.366 24.212 19.438 1.00 51.91 338 VAL A N 1
ATOM 2552 C CA . VAL A 1 338 ? 8.387 23.151 19.313 1.00 51.91 338 VAL A CA 1
ATOM 2553 C C . VAL A 1 338 ? 8.437 22.562 17.895 1.00 51.91 338 VAL A C 1
ATOM 2555 O O . VAL A 1 338 ? 9.491 22.120 17.445 1.00 51.91 338 VAL A O 1
ATOM 2558 N N . ALA A 1 339 ? 7.318 22.571 17.164 1.00 50.44 339 ALA A N 1
ATOM 2559 C CA . ALA A 1 339 ? 7.281 22.110 15.777 1.00 50.44 339 ALA A CA 1
ATOM 2560 C C . ALA A 1 339 ? 7.887 23.139 14.804 1.00 50.44 339 ALA A C 1
ATOM 2562 O O . ALA A 1 339 ? 8.593 22.746 13.876 1.00 50.44 339 ALA A O 1
ATOM 2563 N N . ASP A 1 340 ? 7.677 24.438 15.043 1.00 47.97 340 ASP A N 1
ATOM 2564 C CA . ASP A 1 340 ? 8.252 25.507 14.213 1.00 47.97 340 ASP A CA 1
ATOM 2565 C C . ASP A 1 340 ? 9.773 25.660 14.410 1.00 47.97 340 ASP A C 1
ATOM 2567 O O . ASP A 1 340 ? 10.496 25.900 13.442 1.00 47.97 340 ASP A O 1
ATOM 2571 N N . GLU A 1 341 ? 10.304 25.443 15.620 1.00 46.19 341 GLU A N 1
ATOM 2572 C CA . GLU A 1 341 ? 11.750 25.563 15.887 1.00 46.19 341 GLU A CA 1
ATOM 2573 C C . GLU A 1 341 ? 12.584 24.464 15.189 1.00 46.19 341 GLU A C 1
ATOM 2575 O O . GLU A 1 341 ? 13.714 24.704 14.755 1.00 46.19 341 GLU A O 1
ATOM 2580 N N . VAL A 1 342 ? 12.010 23.271 14.983 1.00 47.50 342 VAL A N 1
ATOM 2581 C CA . VAL A 1 342 ? 12.659 22.172 14.240 1.00 47.50 342 VAL A CA 1
ATOM 2582 C C . VAL A 1 342 ? 12.664 22.428 12.727 1.00 47.50 342 VAL A C 1
ATOM 2584 O O . VAL A 1 342 ? 13.595 22.013 12.036 1.00 47.50 342 VAL A O 1
ATOM 2587 N N . ILE A 1 343 ? 11.667 23.145 12.200 1.00 49.97 343 ILE A N 1
ATOM 2588 C CA . ILE A 1 343 ? 11.573 23.457 10.765 1.00 49.97 343 ILE A CA 1
ATOM 2589 C C . ILE A 1 343 ? 12.540 24.587 10.385 1.00 49.97 343 ILE A C 1
ATOM 2591 O O . ILE A 1 343 ? 13.186 24.504 9.342 1.00 49.97 343 ILE A O 1
ATOM 2595 N N . VAL A 1 344 ? 12.711 25.605 11.235 1.00 50.06 344 VAL A N 1
ATOM 2596 C CA . VAL A 1 344 ? 13.587 26.754 10.934 1.00 50.06 344 VAL A CA 1
ATOM 2597 C C . VAL A 1 344 ? 15.070 26.364 10.887 1.00 50.06 344 VAL A C 1
ATOM 2599 O O . VAL A 1 344 ? 15.797 26.838 10.015 1.00 50.06 344 VAL A O 1
ATOM 2602 N N . ASN A 1 345 ? 15.525 25.440 11.739 1.00 45.03 345 ASN A N 1
ATOM 2603 C CA . ASN A 1 345 ? 16.924 24.995 11.714 1.00 45.03 345 ASN A CA 1
ATOM 2604 C C . ASN A 1 345 ? 17.255 24.075 10.522 1.00 45.03 345 ASN A C 1
ATOM 2606 O O . ASN A 1 345 ? 18.397 24.054 10.075 1.00 45.03 345 ASN A O 1
ATOM 2610 N N . GLY A 1 346 ? 16.272 23.368 9.951 1.00 45.59 346 GLY A N 1
ATOM 2611 C CA . GLY A 1 346 ? 16.480 22.501 8.781 1.00 45.59 346 GLY A CA 1
ATOM 2612 C C . GLY A 1 346 ? 16.526 23.229 7.429 1.00 45.59 346 GLY A C 1
ATOM 2613 O O . GLY A 1 346 ? 16.981 22.654 6.440 1.00 45.59 346 GLY A O 1
ATOM 2614 N N . VAL A 1 347 ? 16.059 24.480 7.358 1.00 50.34 347 VAL A N 1
ATOM 2615 C CA . VAL A 1 347 ? 16.065 25.275 6.113 1.00 50.34 347 VAL A CA 1
ATOM 2616 C C . VAL A 1 347 ? 17.429 25.931 5.873 1.00 50.34 347 VAL A C 1
ATOM 2618 O O . VAL A 1 347 ? 17.884 25.973 4.731 1.00 50.34 347 VAL A O 1
ATOM 2621 N N . ASN A 1 348 ? 18.131 26.345 6.931 1.00 47.59 348 ASN A N 1
ATOM 2622 C CA . ASN A 1 348 ? 19.411 27.051 6.800 1.00 47.59 348 ASN A CA 1
ATOM 2623 C C . ASN A 1 348 ? 20.569 26.157 6.314 1.00 47.59 348 ASN A C 1
ATOM 2625 O O . ASN A 1 348 ? 21.446 26.643 5.608 1.00 47.59 348 ASN A O 1
ATOM 2629 N N . GLU A 1 349 ? 20.561 24.850 6.599 1.00 49.34 349 GLU A N 1
ATOM 2630 C CA . GLU A 1 349 ? 21.625 23.935 6.136 1.00 49.34 349 GLU A CA 1
ATOM 2631 C C . GLU A 1 349 ? 21.564 23.648 4.622 1.00 49.34 349 GLU A C 1
ATOM 2633 O O . GLU A 1 349 ? 22.562 23.263 4.017 1.00 49.34 349 GLU A O 1
ATOM 2638 N N . ASN A 1 350 ? 20.410 23.860 3.977 1.00 50.00 350 ASN A N 1
ATOM 2639 C CA . ASN A 1 350 ? 20.240 23.585 2.547 1.00 50.00 350 ASN A CA 1
ATOM 2640 C C . ASN A 1 350 ? 20.602 24.778 1.646 1.00 50.00 350 ASN A C 1
ATOM 2642 O O . ASN A 1 350 ? 20.932 24.570 0.478 1.00 50.00 350 ASN A O 1
ATOM 2646 N N . GLU A 1 351 ? 20.586 26.012 2.161 1.00 51.44 351 GLU A N 1
ATOM 2647 C CA . GLU A 1 351 ? 21.049 27.185 1.403 1.00 51.44 351 GLU A CA 1
ATOM 2648 C C . GLU A 1 351 ? 22.583 27.268 1.338 1.00 51.44 351 GLU A C 1
ATOM 2650 O O . GLU A 1 351 ? 23.127 27.712 0.328 1.00 51.44 351 GLU A O 1
ATOM 2655 N N . GLU A 1 352 ? 23.297 26.754 2.346 1.00 45.38 352 GLU A N 1
ATOM 2656 C CA . GLU A 1 352 ? 24.767 26.737 2.351 1.00 45.38 352 GLU A CA 1
ATOM 2657 C C . GLU A 1 352 ? 25.349 25.721 1.344 1.00 45.38 352 GLU A C 1
ATOM 2659 O O . GLU A 1 352 ? 26.411 25.951 0.770 1.00 45.38 352 GLU A O 1
ATOM 2664 N N . ILE A 1 353 ? 24.615 24.646 1.028 1.00 52.41 353 ILE A N 1
ATOM 2665 C CA . ILE A 1 353 ? 25.015 23.646 0.018 1.00 52.41 353 ILE A CA 1
ATOM 2666 C C . ILE A 1 353 ? 24.712 24.122 -1.415 1.00 52.41 353 ILE A C 1
ATOM 2668 O O . ILE A 1 353 ? 25.367 23.690 -2.359 1.00 52.41 353 ILE A O 1
ATOM 2672 N N . ALA A 1 354 ? 23.753 25.033 -1.607 1.00 51.28 354 ALA A N 1
ATOM 2673 C CA . ALA A 1 354 ? 23.444 25.598 -2.924 1.00 51.28 354 ALA A CA 1
ATOM 2674 C C . ALA A 1 354 ? 24.422 26.711 -3.360 1.00 51.28 354 ALA A C 1
ATOM 2676 O O . ALA A 1 354 ? 24.419 27.104 -4.528 1.00 51.28 354 ALA A O 1
ATOM 2677 N N . ALA A 1 355 ? 25.245 27.220 -2.437 1.00 48.97 355 ALA A N 1
ATOM 2678 C CA . ALA A 1 355 ? 26.200 28.302 -2.674 1.00 48.97 355 ALA A CA 1
ATOM 2679 C C . ALA A 1 355 ? 27.663 27.838 -2.871 1.00 48.97 355 ALA A C 1
ATOM 2681 O O . ALA A 1 355 ? 28.532 28.689 -3.075 1.00 48.97 355 ALA A O 1
ATOM 2682 N N . ALA A 1 356 ? 27.936 26.526 -2.839 1.00 45.66 356 ALA A N 1
ATOM 2683 C CA . ALA A 1 356 ? 29.263 25.917 -3.016 1.00 45.66 356 ALA A CA 1
ATOM 2684 C C . ALA A 1 356 ? 29.342 25.047 -4.282 1.00 45.66 356 ALA A C 1
ATOM 2686 O O . ALA A 1 356 ? 30.396 25.089 -4.959 1.00 45.66 356 ALA A O 1
#

Sequence (356 aa):
MNHKGQTVKVLVEKPSMSSIAAHSATLSHLRAYSHVLQASRVLSQTASLLGGMFVTFFSLLSLVKGYVVDSPSSPALFKVAYGYLAEGAKKVDATVNQLLLSDGIDAFILQYVLHNGSLGMWTAYFALDYTANVSNYLIRGLVLKPLQLVRDGDETSSAAAGRFAAVGATRGANGSGGAANGDYAAGGYSTPSSQADSVKLSSVGSELPHVRELSNTTTALRRDISDKYIAPTKTMIESYLEPTKTKIEAQYIHPINERVESTKNLINNKYDEFVKPTYEAAYETVSKAYEGRLNSFESVPRAIVSTGVDLGSRTFEKIKSVTLHNEGSVSTAELTAVADEVIVNGVNENEEIAAA

Solvent-accessible surface area (backbone atoms only — not comparable to full-atom values): 21147 Å² total; per-residue (Å²): 139,85,85,81,81,81,82,80,79,80,78,78,77,72,83,53,69,67,66,60,39,74,74,36,65,40,57,53,55,53,63,75,36,64,67,56,55,55,53,43,56,62,50,49,69,75,40,46,70,62,53,49,52,52,54,52,50,53,50,50,52,54,50,47,40,58,62,51,54,68,32,90,84,44,59,70,66,56,47,53,52,48,49,54,50,53,52,49,50,52,54,48,43,50,48,46,29,45,53,50,45,58,59,36,49,49,50,47,52,52,51,32,56,75,50,75,68,54,89,54,73,65,54,55,52,48,53,52,53,51,50,52,51,52,50,52,52,48,46,46,60,68,52,32,53,80,65,61,73,62,69,90,83,63,65,79,68,56,63,51,62,73,55,59,85,69,76,84,73,85,80,86,75,88,84,81,92,78,94,66,96,71,82,84,70,74,85,68,78,75,65,80,67,85,73,71,74,68,72,76,73,63,91,78,62,77,80,44,69,67,53,53,52,52,51,49,52,52,52,50,51,52,48,52,48,38,63,71,49,49,51,54,50,49,53,53,51,49,67,61,45,52,61,53,52,51,48,48,42,61,71,48,52,50,56,50,53,51,52,50,53,52,50,50,51,51,50,50,52,48,39,60,69,59,48,44,57,53,50,50,54,49,49,52,53,52,50,53,48,34,55,58,33,41,77,72,36,102,40,68,71,59,15,54,54,53,40,49,54,56,49,49,53,54,50,51,52,51,52,53,52,53,57,68,60,57,80,75,76,77,64,70,66,62,69,48,52,62,56,52,58,60,53,60,64,62,55,60,66,57,57,62,65,74,75,111

Radius of gyration: 34.81 Å; Cα contacts (8 Å, |Δi|>4): 80; chains: 1; bounding box: 113×66×94 Å